Protein AF-A0A9N9KRS4-F1 (afdb_monomer_lite)

Structure (mmCIF, N/CA/C/O backbone):
data_AF-A0A9N9KRS4-F1
#
_entry.id   AF-A0A9N9KRS4-F1
#
loop_
_atom_site.group_PDB
_atom_site.id
_atom_site.type_symbol
_atom_site.label_atom_id
_atom_site.label_alt_id
_atom_site.label_comp_id
_atom_site.label_asym_id
_atom_site.label_entity_id
_atom_site.label_seq_id
_atom_site.pdbx_PDB_ins_code
_atom_site.Cartn_x
_atom_site.Cartn_y
_atom_site.Cartn_z
_atom_site.occupancy
_atom_site.B_iso_or_equiv
_atom_site.auth_seq_id
_atom_site.auth_comp_id
_atom_site.auth_asym_id
_atom_site.auth_atom_id
_atom_site.pdbx_PDB_model_num
ATOM 1 N N . MET A 1 1 ? 19.642 -7.804 4.134 1.00 60.69 1 MET A N 1
ATOM 2 C CA . MET A 1 1 ? 19.443 -6.597 4.970 1.00 60.69 1 MET A CA 1
ATOM 3 C C . MET A 1 1 ? 18.029 -6.624 5.539 1.00 60.69 1 MET A C 1
ATOM 5 O O . MET A 1 1 ? 17.237 -7.418 5.054 1.00 60.69 1 MET A O 1
ATOM 9 N N . ALA A 1 2 ? 17.708 -5.825 6.561 1.00 76.31 2 ALA A N 1
ATOM 10 C CA . ALA A 1 2 ? 16.332 -5.731 7.050 1.00 76.31 2 ALA A CA 1
ATOM 11 C C . ALA A 1 2 ? 15.418 -5.054 6.000 1.00 76.31 2 ALA A C 1
ATOM 13 O O . ALA A 1 2 ? 15.873 -4.088 5.359 1.00 76.31 2 ALA A O 1
ATOM 14 N N . PRO A 1 3 ? 14.160 -5.514 5.852 1.00 83.38 3 PRO A N 1
ATOM 15 C CA . PRO A 1 3 ? 13.151 -4.857 5.025 1.00 83.38 3 PRO A CA 1
ATOM 16 C C . PRO A 1 3 ? 13.016 -3.366 5.350 1.00 83.38 3 PRO A C 1
ATOM 18 O O . PRO A 1 3 ? 13.319 -2.918 6.462 1.00 83.38 3 P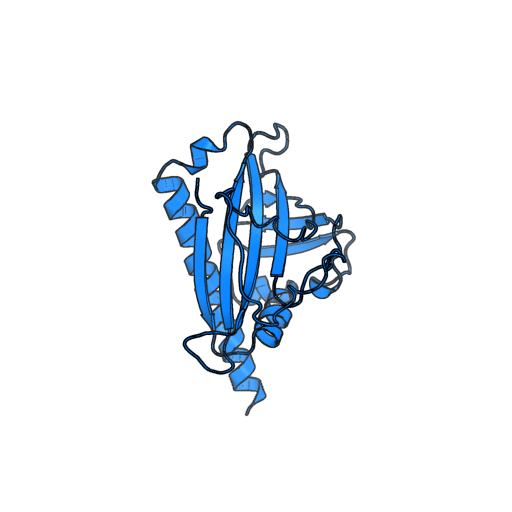RO A O 1
ATOM 21 N N . ILE A 1 4 ? 12.582 -2.572 4.373 1.00 87.94 4 ILE A N 1
ATOM 22 C CA . ILE A 1 4 ? 12.164 -1.194 4.644 1.00 87.94 4 ILE A CA 1
ATOM 23 C C . ILE A 1 4 ? 10.764 -1.271 5.236 1.00 87.94 4 ILE A C 1
ATOM 25 O O . ILE A 1 4 ? 9.851 -1.749 4.574 1.00 87.94 4 ILE A O 1
ATOM 29 N N . THR A 1 5 ? 10.605 -0.793 6.469 1.00 89.94 5 THR A N 1
ATOM 30 C CA . THR A 1 5 ? 9.359 -0.935 7.228 1.00 89.94 5 THR A CA 1
ATOM 31 C C . THR A 1 5 ? 8.855 0.418 7.727 1.00 89.94 5 THR A C 1
ATOM 33 O O . THR A 1 5 ? 9.630 1.271 8.173 1.00 89.94 5 THR A O 1
ATOM 36 N N . SER A 1 6 ? 7.537 0.592 7.694 1.00 95.62 6 SER A N 1
ATOM 37 C CA . SER A 1 6 ? 6.791 1.637 8.395 1.00 95.62 6 SER A CA 1
ATOM 38 C C . SER A 1 6 ? 5.590 1.006 9.094 1.00 95.62 6 SER A C 1
ATOM 40 O O . SER A 1 6 ? 5.016 0.039 8.597 1.00 95.62 6 SER A O 1
ATOM 42 N N . SER A 1 7 ? 5.192 1.547 10.239 1.00 96.19 7 SER A N 1
ATOM 43 C CA . SER A 1 7 ? 4.056 1.037 11.004 1.00 96.19 7 SER A CA 1
ATOM 44 C C . SER A 1 7 ? 3.288 2.172 11.660 1.00 96.19 7 SER A C 1
ATOM 46 O O . SER A 1 7 ? 3.896 3.154 12.091 1.00 96.19 7 SER A O 1
ATOM 48 N N . ILE A 1 8 ? 1.973 2.025 11.783 1.00 98.38 8 ILE A N 1
ATOM 49 C CA . ILE A 1 8 ? 1.102 3.023 12.397 1.00 98.38 8 ILE A CA 1
ATOM 50 C C . ILE A 1 8 ? -0.017 2.356 13.201 1.00 98.38 8 ILE A C 1
ATOM 52 O O . ILE A 1 8 ? -0.537 1.307 12.825 1.00 98.38 8 ILE A O 1
ATOM 56 N N . GLU A 1 9 ? -0.390 2.987 14.311 1.00 98.12 9 GLU A N 1
ATOM 57 C CA . GLU A 1 9 ? -1.569 2.607 15.090 1.00 98.12 9 GLU A CA 1
ATOM 58 C C . GLU A 1 9 ? -2.825 3.186 14.439 1.00 98.12 9 GLU A C 1
ATOM 60 O O . GLU A 1 9 ? -2.856 4.377 14.117 1.00 98.12 9 GLU A O 1
ATOM 65 N N . ILE A 1 10 ? -3.858 2.361 14.291 1.00 97.94 10 ILE A N 1
ATOM 66 C CA . ILE A 1 10 ? -5.165 2.745 13.755 1.00 97.94 10 ILE A CA 1
ATOM 67 C C . ILE A 1 10 ? -6.244 2.366 14.771 1.00 97.94 10 ILE A C 1
ATOM 69 O O . ILE A 1 10 ? -6.307 1.224 15.233 1.00 97.94 10 ILE A O 1
ATOM 73 N N . ASN A 1 11 ? -7.123 3.309 15.106 1.00 97.00 11 ASN A N 1
ATOM 74 C CA . ASN A 1 11 ? -8.215 3.121 16.062 1.00 97.00 11 ASN A CA 1
ATOM 75 C C . ASN A 1 11 ? -9.432 2.394 15.448 1.00 97.00 11 ASN A C 1
ATOM 77 O O . ASN A 1 11 ? -10.562 2.888 15.452 1.00 97.00 11 ASN A O 1
ATOM 81 N N . ALA A 1 12 ? -9.184 1.216 14.882 1.00 96.06 12 ALA A N 1
ATOM 82 C CA . ALA A 1 12 ? -10.173 0.294 14.336 1.00 96.06 12 ALA A CA 1
ATOM 83 C C . ALA A 1 12 ? -9.644 -1.144 14.441 1.00 96.06 12 ALA A C 1
ATOM 85 O O . ALA A 1 12 ? -8.431 -1.343 14.500 1.00 96.06 12 ALA A O 1
ATOM 86 N N . SER A 1 13 ? -10.531 -2.143 14.443 1.00 95.81 13 SER A N 1
ATOM 87 C CA . SER A 1 13 ? -10.091 -3.539 14.541 1.00 95.81 13 SER A CA 1
ATOM 88 C C . SER A 1 13 ? -9.305 -3.968 13.293 1.00 95.81 13 SER A C 1
ATOM 90 O O . SER A 1 13 ? -9.551 -3.424 12.209 1.00 95.81 13 SER A O 1
ATOM 92 N N . PRO A 1 14 ? -8.383 -4.945 13.396 1.00 95.06 14 PRO A N 1
ATOM 93 C CA . PRO A 1 14 ? -7.617 -5.434 12.248 1.00 95.06 14 PRO A CA 1
ATOM 94 C C . PRO A 1 14 ? -8.485 -5.850 11.056 1.00 95.06 14 PRO A C 1
ATOM 96 O O . PRO A 1 14 ? -8.127 -5.589 9.909 1.00 95.06 14 PRO A O 1
ATOM 99 N N . GLU A 1 15 ? -9.656 -6.430 11.320 1.00 93.56 15 GLU A N 1
ATOM 100 C CA . GLU A 1 15 ? -10.614 -6.844 10.295 1.00 93.56 15 GLU A CA 1
ATOM 101 C C . GLU A 1 15 ? -11.150 -5.639 9.516 1.00 93.56 15 GLU A C 1
ATOM 103 O O . GLU A 1 15 ? -11.138 -5.657 8.286 1.00 93.56 15 GLU A O 1
ATOM 108 N N . VAL A 1 16 ? -11.545 -4.571 10.219 1.00 95.06 16 VAL A N 1
ATOM 109 C CA . VAL A 1 16 ? -12.043 -3.328 9.607 1.00 95.06 16 VAL A CA 1
ATOM 110 C C . VAL A 1 16 ? -10.944 -2.640 8.806 1.00 95.06 16 VAL A C 1
ATOM 112 O O . VAL A 1 16 ? -11.186 -2.188 7.687 1.00 95.06 16 VAL A O 1
ATOM 115 N N . VAL A 1 17 ? -9.728 -2.560 9.356 1.00 96.88 17 VAL A N 1
ATOM 116 C CA . VAL A 1 17 ? -8.584 -1.971 8.644 1.00 96.88 17 VAL A CA 1
ATOM 117 C C . VAL A 1 17 ? -8.297 -2.756 7.368 1.00 96.88 17 VAL A C 1
ATOM 119 O O . VAL A 1 17 ? -8.125 -2.160 6.307 1.00 96.88 17 VAL A O 1
ATOM 122 N N . ARG A 1 18 ? -8.291 -4.089 7.438 1.00 94.81 18 ARG A N 1
ATOM 123 C CA . ARG A 1 18 ? -8.035 -4.941 6.277 1.00 94.81 18 ARG A CA 1
ATOM 124 C C . ARG A 1 18 ? -9.123 -4.823 5.217 1.00 94.81 18 ARG A C 1
ATOM 126 O O . ARG A 1 18 ? -8.798 -4.713 4.038 1.00 94.81 18 ARG A O 1
ATOM 133 N N . GLU A 1 19 ? -10.392 -4.854 5.612 1.00 94.25 19 GLU A N 1
ATOM 134 C CA . GLU A 1 19 ? -11.520 -4.665 4.694 1.00 94.25 19 GLU A CA 1
ATOM 135 C C . GLU A 1 19 ? -11.378 -3.345 3.931 1.00 94.25 19 GLU A C 1
ATOM 137 O O . GLU A 1 19 ? -11.422 -3.326 2.701 1.00 94.25 19 GLU A O 1
ATOM 142 N N . LYS A 1 20 ? -11.091 -2.265 4.661 1.00 95.44 20 LYS A N 1
ATOM 143 C CA . LYS A 1 20 ? -10.849 -0.940 4.096 1.00 95.44 20 LYS A CA 1
ATOM 144 C C . LYS A 1 20 ? -9.636 -0.885 3.173 1.00 95.44 20 LYS A C 1
ATOM 146 O O . LYS A 1 20 ? -9.716 -0.275 2.114 1.00 95.44 20 LYS A O 1
ATOM 151 N N . PHE A 1 21 ? -8.529 -1.526 3.538 1.00 96.00 21 PHE A N 1
ATOM 152 C CA . PHE A 1 21 ? -7.340 -1.580 2.687 1.00 96.00 21 PHE A CA 1
ATOM 153 C C . PHE A 1 21 ? -7.611 -2.303 1.357 1.00 96.00 21 PHE A C 1
ATOM 155 O O . PHE A 1 21 ? -7.122 -1.886 0.308 1.00 96.00 21 PHE A O 1
ATOM 162 N N . LEU A 1 22 ? -8.394 -3.386 1.387 1.00 94.75 22 LEU A N 1
ATOM 163 C CA . LEU A 1 22 ? -8.714 -4.184 0.199 1.00 94.75 22 LEU A CA 1
ATOM 164 C C . LEU A 1 22 ? -9.805 -3.567 -0.689 1.00 94.75 22 LEU A C 1
ATOM 166 O O . LEU A 1 22 ? -10.034 -4.063 -1.800 1.00 94.75 22 LEU A O 1
ATOM 170 N N . ASP A 1 23 ? -10.434 -2.473 -0.254 1.00 94.44 23 ASP A N 1
ATOM 171 C CA . ASP A 1 23 ? -11.256 -1.613 -1.103 1.00 94.44 23 ASP A CA 1
ATOM 172 C C . ASP A 1 23 ? -10.379 -0.685 -1.957 1.00 94.44 23 ASP A C 1
ATOM 174 O O . ASP A 1 23 ? -10.275 0.530 -1.764 1.00 94.44 23 ASP A O 1
ATOM 178 N N . PHE A 1 24 ? -9.736 -1.278 -2.960 1.00 94.62 24 PHE A N 1
ATOM 179 C CA . PHE A 1 24 ? -8.803 -0.565 -3.830 1.00 94.62 24 PHE A CA 1
ATOM 180 C C . PHE A 1 24 ? -9.426 0.606 -4.597 1.00 94.62 24 PHE A C 1
ATOM 182 O O . PHE A 1 24 ? -8.711 1.516 -5.020 1.00 94.62 24 PHE A O 1
ATOM 189 N N . LYS A 1 25 ? -10.753 0.615 -4.769 1.00 93.69 25 LYS A N 1
ATOM 190 C CA . LYS A 1 25 ? -11.474 1.705 -5.442 1.00 93.69 25 LYS A CA 1
ATOM 191 C C . LYS A 1 25 ? -11.444 2.992 -4.624 1.00 93.69 25 LYS A C 1
ATOM 193 O O . LYS A 1 25 ? -11.539 4.071 -5.207 1.00 93.69 25 LYS A O 1
ATOM 198 N N . SER A 1 26 ? -11.279 2.882 -3.308 1.00 95.44 26 SER A N 1
ATOM 199 C CA . SER A 1 26 ? -11.205 4.022 -2.402 1.00 95.44 26 SER A CA 1
ATOM 200 C C . SER A 1 26 ? -9.811 4.638 -2.312 1.00 95.44 26 SER A C 1
ATOM 202 O O 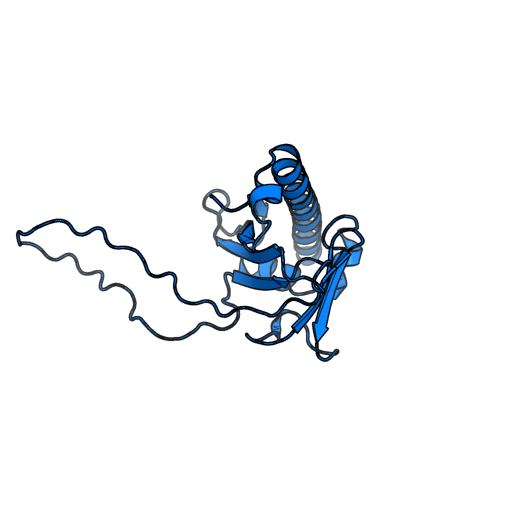. SER A 1 26 ? -9.710 5.784 -1.885 1.00 95.44 26 SER A O 1
ATOM 204 N N . ILE A 1 27 ? -8.748 3.967 -2.773 1.00 95.69 27 ILE A N 1
ATOM 205 C CA . ILE A 1 27 ? -7.365 4.487 -2.717 1.00 95.69 27 ILE A CA 1
ATOM 206 C C . ILE A 1 27 ? -7.242 5.916 -3.267 1.00 95.69 27 ILE A C 1
ATOM 208 O O . ILE A 1 27 ? -6.750 6.788 -2.545 1.00 95.69 27 ILE A O 1
ATOM 212 N N . PRO A 1 28 ? -7.757 6.230 -4.475 1.00 95.25 28 PRO A N 1
ATOM 213 C CA . PRO A 1 28 ? -7.663 7.582 -5.007 1.00 95.25 28 PRO A CA 1
ATOM 214 C C . PRO A 1 28 ? -8.425 8.619 -4.177 1.00 95.25 28 PRO A C 1
ATOM 216 O O . PRO A 1 28 ? -8.247 9.804 -4.424 1.00 95.25 28 PRO A O 1
ATOM 219 N N . SER A 1 29 ? -9.308 8.235 -3.254 1.00 96.12 29 SER A N 1
ATOM 220 C CA . SER A 1 29 ? -10.038 9.191 -2.413 1.00 96.12 29 SER A CA 1
ATOM 221 C C . SER A 1 29 ? -9.199 9.729 -1.255 1.00 96.12 29 SER A C 1
ATOM 223 O O . SER A 1 29 ? -9.420 10.868 -0.854 1.00 96.12 29 SER A O 1
ATOM 225 N N . TYR A 1 30 ? -8.225 8.954 -0.766 1.00 95.81 30 TYR A N 1
ATOM 226 C CA . TYR A 1 30 ? -7.448 9.305 0.424 1.00 95.81 30 TYR A CA 1
ATOM 227 C C . TYR A 1 30 ? -5.952 9.482 0.169 1.00 95.81 30 TYR A C 1
ATOM 229 O O . TYR A 1 30 ? -5.312 10.168 0.949 1.00 95.81 30 TYR A O 1
ATOM 237 N N . HIS A 1 31 ? -5.392 8.930 -0.913 1.00 96.94 31 HIS A N 1
ATOM 238 C CA . HIS A 1 31 ? -3.962 9.047 -1.197 1.00 96.94 31 HIS A CA 1
ATOM 239 C C . HIS A 1 31 ? -3.679 9.309 -2.680 1.00 96.94 31 HIS A C 1
ATOM 241 O O . HIS A 1 31 ? -4.398 8.839 -3.567 1.00 96.94 31 HIS A O 1
ATOM 247 N N . LYS A 1 32 ? -2.633 10.095 -2.967 1.00 94.00 32 LYS A N 1
ATOM 248 C CA . LYS A 1 32 ? -2.358 10.634 -4.316 1.00 94.00 32 LYS A CA 1
ATOM 249 C C . LYS A 1 32 ? -0.910 10.512 -4.780 1.00 94.00 32 LYS A C 1
ATOM 251 O O . LYS A 1 32 ? -0.650 10.788 -5.950 1.00 94.00 32 LYS A O 1
ATOM 256 N N . THR A 1 33 ? 0.016 10.126 -3.908 1.00 92.56 33 THR A N 1
ATOM 257 C CA . THR A 1 33 ? 1.452 10.216 -4.191 1.00 92.56 33 THR A CA 1
ATOM 258 C C . THR A 1 33 ? 2.070 8.850 -4.446 1.00 92.56 33 THR A C 1
ATOM 260 O O . THR A 1 33 ? 2.501 8.595 -5.565 1.00 92.56 33 THR A O 1
ATOM 263 N N . PHE A 1 34 ? 2.097 7.948 -3.467 1.00 91.31 34 PHE A N 1
ATOM 264 C CA . PHE A 1 34 ? 2.708 6.629 -3.590 1.00 91.31 34 PHE A CA 1
ATOM 265 C C . PHE A 1 34 ? 1.763 5.605 -4.224 1.00 91.31 34 PHE A C 1
ATOM 267 O O . PHE A 1 34 ? 1.823 5.408 -5.432 1.00 91.31 34 PHE A O 1
ATOM 274 N N . ILE A 1 35 ? 0.886 4.945 -3.468 1.00 93.12 35 ILE A N 1
ATOM 275 C CA . ILE A 1 35 ? -0.050 3.962 -4.041 1.00 93.12 35 ILE A CA 1
ATOM 276 C C . ILE A 1 35 ? -1.263 4.714 -4.578 1.00 93.12 35 ILE A C 1
ATOM 278 O O . ILE A 1 35 ? -2.141 5.094 -3.811 1.00 93.12 35 ILE A O 1
ATOM 282 N N . THR A 1 36 ? -1.321 4.949 -5.888 1.00 93.31 36 THR A N 1
ATOM 283 C CA . THR A 1 36 ? -2.421 5.719 -6.493 1.00 93.31 36 THR A CA 1
ATOM 284 C C . THR A 1 36 ? -3.502 4.840 -7.106 1.00 93.31 36 THR A C 1
ATOM 286 O O . THR A 1 36 ? -4.646 5.278 -7.216 1.00 93.31 36 THR A O 1
ATOM 289 N N . SER A 1 37 ? -3.181 3.597 -7.475 1.00 94.25 37 SER A N 1
ATOM 290 C CA . SER A 1 37 ? -4.179 2.591 -7.848 1.00 94.25 37 SER A CA 1
ATOM 291 C C . SER A 1 37 ? -3.657 1.164 -7.679 1.00 94.25 37 SER A C 1
ATOM 293 O O . SER A 1 37 ? -2.483 0.884 -7.927 1.00 94.25 37 SER A O 1
ATOM 295 N N . LEU A 1 38 ? -4.558 0.256 -7.296 1.00 94.19 38 LEU A N 1
ATOM 296 C CA . LEU A 1 38 ? -4.351 -1.193 -7.274 1.00 94.19 38 LEU A CA 1
ATOM 297 C C . LEU A 1 38 ? -5.506 -1.840 -8.045 1.00 94.19 38 LEU A C 1
ATOM 299 O O . LEU A 1 38 ? -6.669 -1.648 -7.694 1.00 94.19 38 LEU A O 1
ATOM 303 N N . THR A 1 39 ? -5.216 -2.570 -9.123 1.00 94.06 39 THR A N 1
ATOM 304 C CA . THR A 1 39 ? -6.265 -3.134 -9.993 1.00 94.06 39 THR A CA 1
ATOM 305 C C . THR A 1 39 ? -6.056 -4.631 -10.208 1.00 94.06 39 THR A C 1
ATOM 307 O O . THR A 1 39 ? -5.094 -5.003 -10.876 1.00 94.06 39 THR A O 1
ATOM 310 N N . PRO A 1 40 ? -6.942 -5.507 -9.704 1.00 92.88 40 PRO A N 1
ATOM 311 C CA . PRO A 1 40 ? -6.889 -6.941 -9.975 1.00 92.88 40 PRO A CA 1
ATOM 312 C C . PRO A 1 40 ? -6.977 -7.282 -11.468 1.00 92.88 40 PRO A C 1
ATOM 314 O O . PRO A 1 40 ? -7.708 -6.6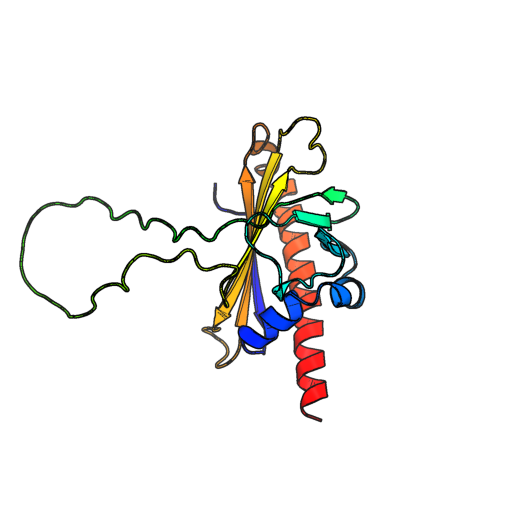38 -12.224 1.00 92.88 40 PRO A O 1
ATOM 317 N N . LEU A 1 41 ? -6.260 -8.329 -11.883 1.00 88.19 41 LEU A N 1
ATOM 318 C CA . LEU A 1 41 ? -6.298 -8.901 -13.227 1.00 88.19 41 LEU A CA 1
ATOM 319 C C . LEU A 1 41 ? -6.721 -10.386 -13.160 1.00 88.19 41 LEU A C 1
ATOM 321 O O . LEU A 1 41 ? -6.096 -11.153 -12.424 1.00 88.19 41 LEU A O 1
ATOM 325 N N . PRO A 1 42 ? -7.732 -10.826 -13.941 1.00 78.25 42 PRO A N 1
ATOM 326 C CA . PRO A 1 42 ? -8.557 -10.025 -14.851 1.00 78.25 42 PRO A CA 1
ATOM 327 C C . PRO A 1 42 ? -9.480 -9.048 -14.102 1.00 78.25 42 PRO A C 1
ATOM 329 O O . PRO A 1 42 ? -9.810 -9.253 -12.934 1.00 78.25 42 PRO A O 1
ATOM 332 N N . GLN A 1 43 ? -9.874 -7.971 -14.787 1.00 78.00 43 GLN A N 1
ATOM 333 C CA . GLN A 1 43 ? -10.707 -6.909 -14.215 1.00 78.00 43 GLN A CA 1
ATOM 334 C C . GLN A 1 43 ? -12.044 -7.457 -13.688 1.00 78.00 43 GLN A C 1
ATOM 336 O O . GLN A 1 43 ? -12.624 -8.370 -14.271 1.00 78.00 43 GLN A O 1
ATOM 341 N N . GLY A 1 44 ? -12.543 -6.868 -12.598 1.00 77.44 44 GLY A N 1
ATOM 342 C CA . GLY A 1 44 ? -13.832 -7.220 -11.988 1.00 77.44 44 GLY A CA 1
ATOM 343 C C . GLY A 1 44 ? -13.737 -7.910 -10.625 1.00 77.44 44 GLY A C 1
ATOM 344 O O . GLY A 1 44 ? -14.745 -7.979 -9.929 1.00 77.44 44 GLY A O 1
ATOM 345 N N . LYS A 1 45 ? -12.545 -8.359 -10.208 1.00 83.88 45 LYS A N 1
ATOM 346 C CA . LYS A 1 45 ? -12.279 -8.806 -8.829 1.00 83.88 45 LYS A CA 1
ATOM 347 C C . LYS A 1 45 ? -12.069 -7.612 -7.888 1.00 83.88 45 LYS A C 1
ATOM 349 O O . LYS A 1 45 ? -11.543 -6.583 -8.320 1.00 83.88 45 LYS A O 1
ATOM 354 N N . ASN A 1 46 ? -12.417 -7.761 -6.609 1.00 83.38 46 ASN A N 1
ATOM 355 C CA . ASN A 1 46 ? -11.970 -6.855 -5.545 1.00 83.38 46 ASN A CA 1
ATOM 356 C C . ASN A 1 46 ? -10.705 -7.408 -4.870 1.00 83.38 46 ASN A C 1
ATOM 358 O O . ASN A 1 46 ? -10.336 -8.565 -5.078 1.00 83.38 46 ASN A O 1
ATOM 362 N N . GLY A 1 47 ? -10.043 -6.603 -4.032 1.00 85.38 47 GLY A N 1
ATOM 363 C CA . GLY A 1 47 ? -8.834 -7.035 -3.323 1.00 85.38 47 GLY A CA 1
ATOM 364 C C . GLY A 1 47 ? -9.052 -8.261 -2.431 1.00 85.38 47 GLY A C 1
ATOM 365 O O . GLY A 1 47 ? -8.157 -9.090 -2.284 1.00 85.38 47 GLY A O 1
ATOM 366 N N . ILE A 1 48 ? -10.261 -8.422 -1.887 1.00 86.19 48 ILE A N 1
ATOM 367 C CA . ILE A 1 48 ? -10.632 -9.574 -1.055 1.00 86.19 48 ILE A CA 1
ATOM 368 C C . ILE A 1 48 ? -10.746 -10.888 -1.840 1.00 86.19 48 ILE A C 1
ATOM 370 O O . ILE A 1 48 ? -10.547 -11.954 -1.265 1.00 86.19 48 ILE A O 1
ATOM 374 N N . ASP A 1 49 ? -10.999 -10.812 -3.149 1.00 87.25 49 ASP A N 1
ATOM 375 C CA . ASP A 1 49 ? -11.178 -11.976 -4.025 1.00 87.25 49 ASP A CA 1
ATOM 376 C C . ASP A 1 49 ? -9.853 -12.474 -4.626 1.00 87.25 49 ASP A C 1
ATOM 378 O O . ASP A 1 49 ? -9.828 -13.465 -5.364 1.00 87.25 49 ASP A O 1
ATOM 382 N N . LEU A 1 50 ? -8.756 -11.760 -4.355 1.00 87.19 50 LEU A N 1
ATOM 383 C CA . LEU A 1 50 ? -7.433 -12.074 -4.872 1.00 87.19 50 LEU A CA 1
ATOM 384 C C . LEU A 1 50 ? -6.858 -13.330 -4.220 1.00 87.19 50 LEU A C 1
ATOM 386 O O . LEU A 1 50 ? -6.805 -13.462 -2.994 1.00 87.19 50 LEU A O 1
ATOM 390 N N . LYS A 1 51 ? -6.357 -14.223 -5.069 1.00 86.38 51 LYS A N 1
ATOM 391 C CA . LYS A 1 51 ? -5.718 -15.483 -4.693 1.00 86.38 51 LYS A CA 1
ATOM 392 C C . LYS A 1 51 ? -4.245 -15.481 -5.082 1.00 86.38 51 LYS A C 1
ATOM 394 O O . LYS A 1 51 ? -3.867 -14.776 -6.018 1.00 86.38 51 LYS A O 1
ATOM 399 N N . PRO A 1 52 ? -3.401 -16.292 -4.424 1.00 85.75 52 PRO A N 1
ATOM 400 C CA . PRO A 1 52 ? -2.024 -16.461 -4.862 1.00 85.75 52 PRO A CA 1
ATOM 401 C C . PRO A 1 52 ? -1.931 -16.825 -6.349 1.00 85.75 52 PRO A C 1
ATOM 403 O O . PRO A 1 52 ? -2.685 -17.664 -6.841 1.00 85.75 52 PRO A O 1
ATOM 406 N N . GLY A 1 53 ? -1.016 -16.171 -7.061 1.00 85.38 53 GLY A N 1
ATOM 407 C CA . GLY A 1 53 ? -0.876 -16.285 -8.513 1.00 85.38 53 GLY A CA 1
ATOM 408 C C . GLY A 1 53 ? -1.739 -15.312 -9.326 1.00 85.38 53 GLY A C 1
ATOM 409 O O . GLY A 1 53 ? -1.414 -15.078 -10.493 1.00 85.38 53 GLY A O 1
ATOM 410 N N . ASP A 1 54 ? -2.773 -14.694 -8.740 1.00 89.00 54 ASP A N 1
ATOM 411 C CA . ASP A 1 54 ? -3.476 -13.585 -9.393 1.00 89.00 54 ASP A CA 1
ATOM 412 C C . ASP A 1 54 ? -2.507 -12.421 -9.627 1.00 89.00 54 ASP A C 1
ATOM 414 O O . ASP A 1 54 ? -1.586 -12.170 -8.842 1.00 89.00 54 ASP A O 1
ATOM 418 N N . LYS A 1 55 ? -2.719 -11.692 -10.721 1.00 90.88 55 LYS A N 1
ATOM 419 C CA . LYS A 1 55 ? -1.925 -10.511 -11.062 1.00 90.88 55 LYS A CA 1
ATOM 420 C C . LYS A 1 55 ? -2.679 -9.243 -10.705 1.00 90.88 55 LYS A C 1
ATOM 422 O O . LYS A 1 55 ? -3.907 -9.230 -10.639 1.00 90.88 55 LYS A O 1
ATOM 427 N N . MET A 1 56 ? -1.938 -8.161 -10.528 1.00 92.19 56 MET A N 1
ATOM 428 C CA . MET A 1 56 ? -2.504 -6.822 -10.413 1.00 92.19 56 MET A CA 1
ATOM 429 C C . MET A 1 56 ? -1.817 -5.871 -11.384 1.00 92.19 56 MET A C 1
ATOM 431 O O . MET A 1 56 ? -0.711 -6.137 -11.835 1.00 92.19 56 MET A O 1
ATOM 435 N N . SER A 1 57 ? -2.475 -4.767 -11.705 1.00 92.00 57 SER A N 1
ATOM 436 C CA . SER A 1 57 ? -1.899 -3.596 -12.354 1.00 92.00 57 SER A CA 1
ATOM 437 C C . SER A 1 57 ? -1.893 -2.467 -11.331 1.00 92.00 57 SER A C 1
ATOM 439 O O . SER A 1 57 ? -2.952 -1.920 -11.012 1.00 92.00 57 SER A O 1
ATOM 441 N N . ASN A 1 58 ? -0.714 -2.141 -10.808 1.00 91.56 58 ASN A N 1
ATOM 442 C CA . ASN A 1 58 ? -0.546 -1.151 -9.749 1.00 91.56 58 ASN A CA 1
ATOM 443 C C . ASN A 1 58 ? 0.139 0.098 -10.296 1.00 91.56 58 ASN A C 1
ATOM 445 O O . ASN A 1 58 ? 1.104 -0.018 -11.051 1.00 91.56 58 ASN A O 1
ATOM 449 N N . SER A 1 59 ? -0.310 1.268 -9.849 1.00 90.81 59 SER A N 1
ATOM 450 C CA . SER A 1 59 ? 0.366 2.547 -10.062 1.00 90.81 59 SER A CA 1
ATOM 451 C C . SER A 1 59 ? 0.972 3.033 -8.744 1.00 90.81 59 SER A C 1
ATOM 453 O O . SER A 1 59 ? 0.251 3.320 -7.786 1.00 90.81 59 SER A O 1
ATOM 455 N N . LEU A 1 60 ? 2.303 3.112 -8.708 1.00 88.50 60 LEU A N 1
ATOM 456 C CA . LEU A 1 60 ? 3.134 3.433 -7.549 1.00 88.50 60 LEU A CA 1
ATOM 457 C C . LEU A 1 60 ? 3.968 4.703 -7.820 1.00 88.50 60 LEU A C 1
ATOM 459 O O . LEU A 1 60 ? 5.098 4.621 -8.289 1.00 88.50 60 LEU A O 1
ATOM 463 N N . GLY A 1 61 ? 3.436 5.899 -7.574 1.00 80.62 61 GLY A N 1
ATOM 464 C CA . GLY A 1 61 ? 4.188 7.154 -7.716 1.00 80.62 61 GLY A CA 1
ATOM 465 C C . GLY A 1 61 ? 4.681 7.419 -9.132 1.00 80.62 61 GLY A C 1
ATOM 466 O O . GLY A 1 61 ? 5.868 7.644 -9.352 1.00 80.62 61 GLY A O 1
ATOM 467 N N . GLY A 1 62 ? 3.759 7.347 -10.097 1.00 80.56 62 GLY A N 1
ATOM 468 C CA . GLY A 1 62 ? 4.039 7.541 -11.527 1.00 80.56 62 GLY A CA 1
ATOM 469 C C . GLY A 1 62 ? 4.590 6.299 -12.231 1.00 80.56 62 GLY A C 1
ATOM 470 O O . GLY A 1 62 ? 4.891 6.343 -13.420 1.00 80.56 62 GLY A O 1
ATOM 471 N N . THR A 1 63 ? 4.703 5.189 -11.507 1.00 82.25 63 THR A N 1
ATOM 472 C CA . THR A 1 63 ? 5.281 3.943 -11.991 1.00 82.25 63 THR A CA 1
ATOM 473 C C . THR A 1 63 ? 4.226 2.851 -12.084 1.00 82.25 63 THR A C 1
ATOM 475 O O . THR A 1 63 ? 3.598 2.536 -11.080 1.00 82.25 63 THR A O 1
ATOM 478 N N . ASN A 1 64 ? 4.093 2.200 -13.239 1.00 87.12 64 ASN A N 1
ATOM 479 C CA . ASN A 1 64 ? 3.204 1.047 -13.377 1.00 87.12 64 ASN A CA 1
ATOM 480 C C . ASN A 1 64 ? 3.970 -0.266 -13.195 1.00 87.12 64 ASN A C 1
ATOM 482 O O . ASN A 1 64 ? 4.991 -0.488 -13.846 1.00 87.12 64 ASN A O 1
ATOM 486 N N . VAL A 1 65 ? 3.457 -1.148 -12.338 1.00 86.31 65 VAL A N 1
ATOM 487 C CA . VAL A 1 65 ? 3.998 -2.495 -12.112 1.00 86.31 65 VAL A CA 1
ATOM 488 C C . VAL A 1 65 ? 2.893 -3.539 -12.204 1.00 86.31 65 VAL A C 1
ATOM 490 O O . VAL A 1 65 ? 1.734 -3.271 -11.879 1.00 86.31 65 VAL A O 1
ATOM 493 N N . THR A 1 66 ? 3.254 -4.750 -12.635 1.00 90.81 66 THR A N 1
ATOM 494 C CA . THR A 1 66 ? 2.324 -5.886 -12.726 1.00 90.81 66 THR A CA 1
ATOM 495 C C . THR A 1 66 ? 2.725 -6.995 -11.752 1.00 90.81 66 THR A C 1
ATOM 497 O O . THR A 1 66 ? 3.286 -8.014 -12.174 1.00 90.81 66 THR A O 1
ATOM 500 N N . PRO A 1 67 ? 2.518 -6.803 -10.437 1.00 89.75 67 PRO A N 1
ATOM 501 C CA . PRO A 1 67 ? 2.913 -7.788 -9.452 1.00 89.75 67 PRO A CA 1
ATOM 502 C C . PRO A 1 67 ? 1.965 -8.986 -9.454 1.00 89.75 67 PRO A C 1
ATOM 504 O O . PRO A 1 67 ? 0.880 -8.972 -10.040 1.00 89.75 67 PRO A O 1
ATOM 507 N N . THR A 1 68 ? 2.411 -10.041 -8.790 1.00 90.06 68 THR A N 1
ATOM 508 C CA . THR A 1 68 ? 1.679 -11.287 -8.591 1.00 90.06 68 THR A CA 1
ATOM 509 C C . THR A 1 68 ? 1.459 -11.483 -7.095 1.00 90.06 68 THR A C 1
ATOM 511 O O . THR A 1 68 ? 2.381 -11.281 -6.304 1.00 90.06 68 THR A O 1
ATOM 514 N N . ILE A 1 69 ? 0.247 -11.856 -6.694 1.00 89.75 69 ILE A N 1
ATOM 515 C CA . ILE A 1 69 ? -0.067 -12.169 -5.297 1.00 89.75 69 ILE A CA 1
ATOM 516 C C . ILE A 1 69 ? 0.748 -13.382 -4.869 1.00 89.75 69 ILE A C 1
ATOM 518 O O . ILE A 1 69 ? 0.723 -14.423 -5.531 1.00 89.75 69 ILE A O 1
ATOM 522 N N . GLU A 1 70 ? 1.489 -13.238 -3.775 1.00 82.50 70 GLU A N 1
ATOM 523 C CA . GLU A 1 70 ? 2.391 -14.277 -3.286 1.00 82.50 70 GLU A CA 1
ATOM 524 C C . GLU A 1 70 ? 1.696 -15.151 -2.231 1.00 82.50 70 GLU A C 1
ATOM 526 O O . GLU A 1 70 ? 0.818 -14.701 -1.492 1.00 82.50 70 GLU A O 1
ATOM 531 N N . VAL A 1 71 ? 2.072 -16.432 -2.180 1.00 66.94 71 VAL A N 1
ATOM 532 C CA . VAL A 1 71 ? 1.594 -17.371 -1.159 1.00 66.94 71 VAL A CA 1
ATOM 533 C C . VAL A 1 71 ? 2.230 -17.007 0.183 1.00 66.94 71 VAL A C 1
ATOM 535 O O . VAL A 1 71 ? 3.449 -16.863 0.274 1.00 66.94 71 VAL A O 1
ATOM 538 N N . LEU A 1 72 ? 1.425 -16.948 1.248 1.00 56.53 72 LEU A N 1
ATOM 539 C CA . LEU A 1 72 ? 1.928 -17.014 2.618 1.00 56.53 72 LEU A CA 1
ATOM 540 C C . LEU A 1 72 ? 2.480 -18.421 2.854 1.00 56.53 72 LEU A C 1
ATOM 542 O O . LEU A 1 72 ? 1.758 -19.325 3.279 1.00 56.53 72 LEU A O 1
ATOM 546 N N . PHE A 1 73 ? 3.754 -18.645 2.544 1.00 43.31 73 PHE A N 1
ATOM 547 C CA . PHE A 1 73 ? 4.441 -19.768 3.162 1.00 43.31 73 PHE A CA 1
ATOM 548 C C . PHE A 1 73 ? 4.536 -19.450 4.658 1.00 43.31 73 PHE A C 1
ATOM 550 O O . PHE A 1 73 ? 4.957 -18.342 5.003 1.00 43.31 73 PHE A O 1
ATOM 557 N N . PRO A 1 74 ? 4.139 -20.360 5.565 1.00 42.03 74 PRO A N 1
ATOM 558 C CA . PRO A 1 74 ? 4.471 -20.179 6.968 1.00 42.03 74 PRO A CA 1
ATOM 559 C C . PRO A 1 74 ? 5.993 -20.045 7.052 1.00 42.03 74 PRO A C 1
ATOM 561 O O . PRO A 1 74 ? 6.720 -20.930 6.596 1.00 42.03 74 PRO A O 1
ATOM 564 N N . LEU A 1 75 ? 6.461 -18.899 7.557 1.00 37.22 75 LEU A N 1
ATOM 565 C CA . LEU A 1 75 ? 7.878 -18.644 7.772 1.00 37.22 75 LEU A CA 1
ATOM 566 C C . LEU A 1 75 ? 8.445 -19.812 8.580 1.00 37.22 75 LEU A C 1
ATOM 568 O O . LEU A 1 75 ? 8.002 -20.096 9.693 1.00 37.22 75 LEU A O 1
ATOM 572 N N . TYR A 1 76 ? 9.406 -20.508 7.983 1.00 30.36 76 TYR A N 1
ATOM 573 C CA . TYR A 1 76 ? 10.225 -21.493 8.664 1.00 30.36 76 TYR A CA 1
ATOM 574 C C . TYR A 1 76 ? 10.914 -20.786 9.835 1.00 30.36 76 TYR A C 1
ATOM 576 O O . TYR A 1 76 ? 11.745 -19.907 9.622 1.00 30.36 76 TYR A O 1
ATOM 584 N N . SER A 1 77 ? 10.537 -21.126 11.066 1.00 34.09 77 SER A N 1
ATOM 585 C CA . SER A 1 77 ? 11.210 -20.621 12.262 1.00 34.09 77 SER A CA 1
ATOM 586 C C . SER A 1 77 ? 12.568 -21.329 12.361 1.00 34.09 77 SER A C 1
ATOM 588 O O . SER A 1 77 ? 12.578 -22.549 12.537 1.00 34.09 77 SER A O 1
ATOM 590 N N . PRO A 1 78 ? 13.722 -20.645 12.237 1.00 36.56 78 PRO A N 1
ATOM 591 C CA . PRO A 1 78 ? 15.006 -21.307 12.396 1.00 36.56 78 PRO A CA 1
ATOM 592 C C . PRO A 1 78 ? 15.221 -21.580 13.887 1.00 36.56 78 PRO A C 1
ATOM 594 O O . PRO A 1 78 ? 15.667 -20.716 14.638 1.00 36.56 78 PRO A O 1
ATOM 597 N N . THR A 1 79 ? 14.886 -22.783 14.352 1.00 33.44 79 THR A N 1
ATOM 598 C CA . THR A 1 79 ? 15.357 -23.240 15.662 1.00 33.44 79 THR A CA 1
ATOM 599 C C . THR A 1 79 ? 16.870 -23.433 15.580 1.00 33.44 79 THR A C 1
ATOM 601 O O . THR A 1 79 ? 17.348 -24.334 14.891 1.00 33.44 79 THR A O 1
ATOM 604 N N . LEU A 1 80 ? 17.611 -22.560 16.266 1.00 35.03 80 LEU A N 1
ATOM 605 C CA . LEU A 1 80 ? 19.032 -22.717 16.590 1.00 35.03 80 LEU A CA 1
ATOM 606 C C . LEU A 1 80 ? 19.318 -24.145 17.096 1.00 35.03 80 LEU A C 1
ATOM 608 O O . LEU A 1 80 ? 18.584 -24.628 17.962 1.00 35.03 80 LEU A O 1
ATOM 612 N N . PRO A 1 81 ? 20.385 -24.821 16.633 1.00 39.94 81 PRO A N 1
ATOM 613 C CA . PRO A 1 81 ? 20.776 -26.091 17.212 1.00 39.94 81 PRO A CA 1
ATOM 614 C C . PRO A 1 81 ? 21.561 -25.815 18.495 1.00 39.94 81 PRO A C 1
ATOM 616 O O . PRO A 1 81 ? 22.685 -25.326 18.441 1.00 39.94 81 PRO A O 1
ATOM 619 N N . ASN A 1 82 ? 20.996 -26.154 19.652 1.00 38.56 82 ASN A N 1
ATOM 620 C CA . ASN A 1 82 ? 21.800 -26.339 20.854 1.00 38.56 82 ASN A CA 1
ATOM 621 C C . ASN A 1 82 ? 21.393 -27.616 21.600 1.00 38.56 82 ASN A C 1
ATOM 623 O O . ASN A 1 82 ? 20.360 -27.684 22.255 1.00 38.56 82 ASN A O 1
ATOM 627 N N . SER A 1 83 ? 22.250 -28.628 21.441 1.00 38.34 83 SER A N 1
ATOM 628 C CA . SER A 1 83 ? 22.858 -29.413 22.521 1.00 38.34 83 SER A CA 1
ATOM 629 C C . SER A 1 83 ? 21.964 -29.884 23.686 1.00 38.34 83 SER A C 1
ATOM 631 O O . SER A 1 83 ? 21.783 -29.178 24.670 1.00 38.34 83 SER A O 1
ATOM 633 N N . LEU A 1 84 ? 21.544 -31.154 23.598 1.00 39.03 84 LEU A N 1
ATOM 634 C CA . LEU A 1 84 ? 21.595 -32.200 24.642 1.00 39.03 84 LEU A CA 1
ATOM 635 C C . LEU A 1 84 ? 21.453 -31.777 26.130 1.00 39.03 84 LEU A C 1
ATOM 637 O O . LEU A 1 84 ? 22.461 -31.518 26.777 1.00 39.03 84 LEU A O 1
ATOM 641 N N . HIS A 1 85 ? 20.241 -31.868 26.704 1.00 36.97 85 HIS A N 1
ATOM 642 C CA . HIS A 1 85 ? 19.888 -32.739 27.858 1.00 36.97 85 HIS A CA 1
ATOM 643 C C . HIS A 1 85 ? 18.381 -32.612 28.231 1.00 36.97 85 HIS A C 1
ATOM 645 O O . HIS A 1 85 ? 17.769 -31.596 27.901 1.00 36.97 85 HIS A O 1
ATOM 651 N N . PRO A 1 86 ? 17.749 -33.612 28.892 1.00 48.19 86 PRO A N 1
ATOM 652 C CA . PRO A 1 86 ? 16.298 -33.698 29.067 1.00 48.19 86 PRO A CA 1
ATOM 653 C C . PRO A 1 86 ? 15.830 -33.293 30.475 1.00 48.19 86 PRO A C 1
ATOM 655 O O . PRO A 1 86 ? 16.484 -33.663 31.442 1.00 48.19 86 PRO A O 1
ATOM 658 N N . SER A 1 87 ? 14.664 -32.630 30.572 1.00 35.97 87 SER A N 1
ATOM 659 C CA . SER A 1 87 ? 13.535 -32.974 31.474 1.00 35.97 87 SER A CA 1
ATOM 660 C C . SER A 1 87 ? 12.673 -31.762 31.872 1.00 35.97 87 SER A C 1
ATOM 662 O O . SER A 1 87 ? 13.032 -31.035 32.793 1.00 35.97 87 SER A O 1
ATOM 664 N N . THR A 1 88 ? 11.516 -31.580 31.220 1.00 35.12 88 THR A N 1
ATOM 665 C CA . THR A 1 88 ? 10.153 -31.379 31.794 1.00 35.12 88 THR A CA 1
ATOM 666 C C . THR A 1 88 ? 9.186 -30.841 30.721 1.00 35.12 88 THR A C 1
ATOM 668 O O . THR A 1 88 ? 9.618 -30.080 29.857 1.00 35.12 88 THR A O 1
ATOM 671 N N . PRO A 1 89 ? 7.892 -31.225 30.731 1.00 41.66 89 PRO A N 1
ATOM 672 C CA . PRO A 1 89 ? 6.915 -30.736 29.762 1.00 41.66 89 PRO A CA 1
ATOM 673 C C . PRO A 1 89 ? 6.103 -29.553 30.316 1.00 41.66 89 PRO A C 1
ATOM 675 O O . PRO A 1 89 ? 5.504 -29.673 31.385 1.00 41.66 89 PRO A O 1
ATOM 678 N N . PRO A 1 90 ? 5.957 -28.459 29.553 1.00 33.19 90 PRO A N 1
ATOM 679 C CA . PRO A 1 90 ? 4.744 -27.663 29.574 1.00 33.19 90 PRO A CA 1
ATOM 680 C C . PRO A 1 90 ? 3.974 -27.875 28.271 1.00 33.19 90 PRO A C 1
ATOM 682 O O . PRO A 1 90 ? 4.489 -27.726 27.163 1.00 33.19 90 PRO A O 1
ATOM 685 N N . THR A 1 91 ? 2.711 -28.247 28.435 1.00 44.84 91 THR A N 1
ATOM 686 C CA . THR A 1 91 ? 1.702 -28.370 27.391 1.00 44.84 91 THR A CA 1
ATOM 687 C C . THR A 1 91 ? 1.464 -27.026 26.704 1.00 44.84 91 THR A C 1
ATOM 689 O O . THR A 1 91 ? 0.648 -26.226 27.145 1.00 44.84 91 THR A O 1
ATOM 692 N N . THR A 1 92 ? 2.130 -26.821 25.579 1.00 35.53 92 THR A N 1
ATOM 693 C CA . THR A 1 92 ? 1.670 -25.973 24.474 1.00 35.53 92 THR A CA 1
ATOM 694 C C . THR A 1 92 ? 2.267 -26.574 23.220 1.00 35.53 92 THR A C 1
ATOM 696 O O . THR A 1 92 ? 3.331 -26.187 22.742 1.00 35.53 92 THR A O 1
ATOM 699 N N . GLN A 1 93 ? 1.603 -27.618 22.727 1.00 30.91 93 GLN A N 1
ATOM 700 C CA . GLN A 1 93 ? 1.911 -28.170 21.420 1.00 30.91 93 GLN A CA 1
ATOM 701 C C . GLN A 1 93 ? 1.810 -27.006 20.415 1.00 30.91 93 GLN A C 1
ATOM 703 O O . GLN A 1 93 ? 0.763 -26.349 20.383 1.00 30.91 93 GLN A O 1
ATOM 708 N N . PRO A 1 94 ? 2.876 -26.682 19.659 1.00 38.84 94 PRO A N 1
ATOM 709 C CA . PRO A 1 94 ? 2.783 -25.658 18.629 1.00 38.84 94 PRO A CA 1
ATOM 710 C C . PRO A 1 94 ? 1.635 -26.033 17.681 1.00 38.84 94 PRO A C 1
ATOM 712 O O . PRO A 1 94 ? 1.416 -27.230 17.447 1.00 38.8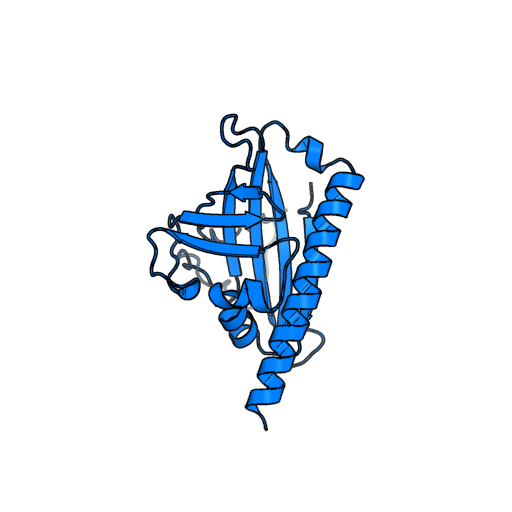4 94 PRO A O 1
ATOM 715 N N . PRO A 1 95 ? 0.867 -25.049 17.176 1.00 38.41 95 PRO A N 1
ATOM 716 C CA . PRO A 1 95 ? -0.254 -25.330 16.291 1.00 38.41 95 PRO A CA 1
ATOM 717 C C . PRO A 1 95 ? 0.223 -26.205 15.121 1.00 38.41 95 PRO A C 1
ATOM 719 O O . PRO A 1 95 ? 1.349 -26.022 14.645 1.00 38.41 95 PRO A O 1
ATOM 722 N N . PRO A 1 96 ? -0.585 -27.190 14.688 1.00 33.81 96 PRO A N 1
ATOM 723 C CA . PRO A 1 96 ? -0.170 -28.142 13.669 1.00 33.81 96 PRO A CA 1
ATOM 724 C C . PRO A 1 96 ? 0.274 -27.399 12.402 1.00 33.81 96 PRO A C 1
ATOM 726 O O . PRO A 1 96 ? -0.388 -26.438 11.994 1.00 33.81 96 PRO A O 1
ATOM 729 N N . PRO A 1 97 ? 1.372 -27.827 11.752 1.00 56.34 97 PRO A N 1
ATOM 730 C CA . PRO A 1 97 ? 1.728 -27.272 10.465 1.00 56.34 97 PRO A CA 1
ATOM 731 C C . PRO A 1 97 ? 0.675 -27.736 9.453 1.00 56.34 97 PRO A C 1
ATOM 733 O O . PRO A 1 97 ? 0.148 -28.845 9.565 1.00 56.34 97 PRO A O 1
ATOM 736 N N . ASN A 1 98 ? 0.453 -26.917 8.426 1.00 49.81 98 ASN A N 1
ATOM 737 C CA . ASN A 1 98 ? -0.189 -27.259 7.148 1.00 49.81 98 ASN A CA 1
ATOM 738 C C . ASN A 1 98 ? -1.644 -26.800 6.953 1.00 49.81 98 ASN A C 1
ATOM 740 O O . ASN A 1 98 ? -2.593 -27.580 7.004 1.00 49.81 98 ASN A O 1
ATOM 744 N N . LYS A 1 99 ? -1.775 -25.554 6.490 1.00 36.47 99 LYS A N 1
ATOM 745 C CA . LYS A 1 99 ? -2.386 -25.259 5.182 1.00 36.47 99 LYS A CA 1
ATOM 746 C C . LYS A 1 99 ? -1.808 -23.929 4.669 1.00 36.47 99 LYS A C 1
ATOM 748 O O . LYS A 1 99 ? -1.648 -23.028 5.488 1.00 36.47 99 LYS A O 1
ATOM 753 N N . PRO A 1 100 ? -1.484 -23.767 3.372 1.00 36.53 100 PRO A N 1
ATOM 754 C CA . PRO A 1 100 ? -1.262 -22.439 2.807 1.00 36.53 100 PRO A CA 1
ATOM 755 C C . PRO A 1 100 ? -2.514 -21.605 3.088 1.00 36.53 100 PRO A C 1
ATOM 757 O O . PRO A 1 100 ? -3.602 -21.970 2.640 1.00 36.53 100 PRO A O 1
ATOM 760 N N . GLN A 1 101 ? -2.394 -20.550 3.892 1.00 37.22 101 GLN A N 1
ATOM 761 C CA . GLN A 1 101 ? -3.514 -19.651 4.128 1.00 37.22 101 GLN A CA 1
ATOM 762 C C . GLN A 1 101 ? -3.491 -18.608 3.015 1.00 37.22 101 GLN A C 1
ATOM 764 O O . GLN A 1 101 ? -2.619 -17.743 2.965 1.00 37.22 101 GLN A O 1
ATOM 769 N N . GLU A 1 102 ? -4.412 -18.756 2.068 1.00 39.78 102 GLU A N 1
ATOM 770 C CA . GLU A 1 102 ? -4.713 -17.743 1.058 1.00 39.78 102 GLU A CA 1
ATOM 771 C C . GLU A 1 102 ? -4.962 -16.408 1.778 1.00 39.78 102 GLU A C 1
ATOM 773 O O . GLU A 1 102 ? -5.747 -16.406 2.723 1.00 39.78 102 GLU A O 1
ATOM 778 N N . ASN A 1 103 ? -4.272 -15.321 1.383 1.00 51.09 103 ASN A N 1
ATOM 779 C CA . ASN A 1 103 ? -4.527 -13.939 1.827 1.00 51.09 103 ASN A CA 1
ATOM 780 C C . ASN A 1 103 ? -5.036 -13.861 3.283 1.00 51.09 103 ASN A C 1
ATOM 782 O O . ASN A 1 103 ? -6.226 -13.622 3.511 1.00 51.09 103 ASN A O 1
ATOM 786 N N . SER A 1 104 ? -4.176 -14.192 4.257 1.00 62.84 104 SER A N 1
ATOM 787 C CA . SER A 1 104 ? -4.633 -14.371 5.639 1.00 62.84 104 SER A CA 1
ATOM 788 C C . SER A 1 104 ? -5.361 -13.126 6.156 1.00 62.84 104 SER A C 1
ATOM 790 O O . SER A 1 104 ? -5.127 -12.002 5.704 1.00 62.84 104 SER A O 1
ATOM 792 N N . ALA A 1 105 ? -6.234 -13.310 7.149 1.00 73.56 105 ALA A N 1
ATOM 793 C CA . ALA A 1 105 ? -6.943 -12.202 7.793 1.00 73.56 105 ALA A CA 1
ATOM 794 C C . ALA A 1 105 ? -6.000 -11.120 8.358 1.00 73.56 105 ALA A C 1
ATOM 796 O O . ALA A 1 105 ? -6.446 -10.016 8.643 1.00 73.56 105 ALA A O 1
ATOM 797 N N . LEU A 1 106 ? -4.708 -11.425 8.496 1.00 84.44 106 LEU A N 1
ATOM 798 C CA . LEU A 1 106 ? -3.699 -10.551 9.077 1.00 84.44 106 LEU A CA 1
ATOM 799 C C . LEU A 1 106 ? -2.698 -10.022 8.052 1.00 84.44 106 LEU A C 1
ATOM 801 O O . LEU A 1 106 ? -1.837 -9.226 8.420 1.00 84.44 106 LEU A O 1
ATOM 805 N N . GLU A 1 107 ? -2.750 -10.465 6.792 1.00 88.06 107 GLU A N 1
ATOM 806 C CA . GLU A 1 107 ? -1.687 -10.144 5.850 1.00 88.06 107 GLU A CA 1
ATOM 807 C C . GLU A 1 107 ? -2.110 -10.146 4.382 1.00 88.06 107 GLU A C 1
ATOM 809 O O . GLU A 1 107 ? -2.726 -11.098 3.902 1.00 88.06 107 GLU A O 1
ATOM 814 N N . PHE A 1 108 ? -1.679 -9.116 3.658 1.00 90.50 108 PHE A N 1
ATOM 815 C CA . PHE A 1 108 ? -1.749 -9.024 2.207 1.00 90.50 108 PHE A CA 1
ATOM 816 C C . PHE A 1 108 ? -0.351 -8.764 1.651 1.00 90.50 108 PHE A C 1
ATOM 818 O O . PHE A 1 108 ? 0.332 -7.857 2.118 1.00 90.50 108 PHE A O 1
ATOM 825 N N . ARG A 1 109 ? 0.085 -9.529 0.647 1.00 90.88 109 ARG A N 1
ATOM 826 C CA . ARG A 1 109 ? 1.383 -9.299 0.008 1.00 90.88 109 ARG A CA 1
ATOM 827 C C . ARG A 1 109 ? 1.364 -9.573 -1.482 1.00 90.88 109 ARG A C 1
ATOM 829 O O . ARG A 1 109 ? 0.589 -10.397 -1.976 1.00 90.88 109 ARG A O 1
ATOM 836 N N . TRP A 1 110 ? 2.281 -8.935 -2.185 1.00 90.75 110 TRP A N 1
ATOM 837 C CA . TRP A 1 110 ? 2.538 -9.216 -3.585 1.00 90.75 110 TRP A CA 1
ATOM 838 C C . TRP A 1 110 ? 4.031 -9.184 -3.874 1.00 90.75 110 TRP A C 1
ATOM 840 O O . TRP A 1 110 ? 4.782 -8.427 -3.266 1.00 90.75 110 TRP A O 1
ATOM 850 N N . ARG A 1 111 ? 4.445 -9.977 -4.859 1.00 87.94 111 ARG A N 1
ATOM 851 C CA . ARG A 1 111 ? 5.787 -9.930 -5.429 1.00 87.94 111 ARG A CA 1
ATOM 852 C C . ARG A 1 111 ? 5.716 -9.282 -6.797 1.00 87.94 111 ARG A C 1
ATOM 854 O O . ARG A 1 111 ? 4.953 -9.728 -7.659 1.00 87.94 111 ARG A O 1
ATOM 861 N N . GLY A 1 112 ? 6.488 -8.229 -7.013 1.00 75.25 112 GLY A N 1
ATOM 862 C CA . GLY A 1 112 ? 6.503 -7.513 -8.283 1.00 75.25 112 GLY A CA 1
ATOM 863 C C . GLY A 1 112 ? 7.899 -7.383 -8.869 1.00 75.25 112 GLY A C 1
ATOM 864 O O . GLY A 1 112 ? 8.852 -7.181 -8.115 1.00 75.25 112 GLY A O 1
ATOM 865 N N . PRO A 1 113 ? 8.039 -7.432 -10.206 1.00 69.25 113 PRO A N 1
ATOM 866 C CA . PRO A 1 113 ? 9.182 -6.793 -10.826 1.00 69.25 113 PRO A CA 1
ATOM 867 C C . PRO A 1 113 ? 9.038 -5.275 -10.652 1.00 69.25 113 PRO A C 1
ATOM 869 O O . PRO A 1 113 ? 7.949 -4.714 -10.812 1.00 69.25 113 PRO A O 1
ATOM 872 N N . TRP A 1 114 ? 10.138 -4.597 -10.342 1.00 63.62 114 TRP A N 1
ATOM 873 C CA . TRP A 1 114 ? 10.197 -3.137 -10.387 1.00 63.62 114 TRP A CA 1
ATOM 874 C C . TRP A 1 114 ? 10.090 -2.675 -11.866 1.00 63.62 114 TRP A C 1
ATOM 876 O O . TRP A 1 114 ? 10.459 -3.435 -12.765 1.00 63.62 114 TRP A O 1
ATOM 886 N N . PRO A 1 115 ? 9.587 -1.465 -12.181 1.00 53.75 115 PRO A N 1
ATOM 887 C CA . PRO A 1 115 ? 9.079 -1.040 -13.507 1.00 53.75 115 PRO A CA 1
ATOM 888 C C . PRO A 1 115 ? 10.061 -1.036 -14.682 1.00 53.75 115 PRO A C 1
ATOM 890 O O . PRO A 1 115 ? 9.667 -0.772 -15.815 1.00 53.75 115 PRO A O 1
ATOM 893 N N . TYR A 1 116 ? 11.324 -1.369 -14.451 1.00 54.06 116 TYR A N 1
ATOM 894 C CA . TYR A 1 116 ? 12.284 -1.673 -15.510 1.00 54.06 116 TYR A CA 1
ATOM 895 C C . TYR A 1 116 ? 12.315 -3.179 -15.813 1.00 54.06 116 TYR A C 1
ATOM 897 O O . TYR A 1 116 ? 13.348 -3.735 -16.183 1.00 54.06 116 TYR A O 1
ATOM 905 N N . ALA A 1 117 ? 11.157 -3.832 -15.664 1.00 48.69 117 ALA A N 1
ATOM 906 C CA . ALA A 1 117 ? 10.892 -5.264 -15.808 1.00 48.69 117 ALA A CA 1
ATOM 907 C C . ALA A 1 117 ? 11.327 -5.873 -17.157 1.00 48.69 117 ALA A C 1
ATOM 909 O O . ALA A 1 117 ? 11.348 -7.090 -17.298 1.00 48.69 117 ALA A O 1
ATOM 910 N N . TYR A 1 118 ? 11.744 -5.060 -18.133 1.00 46.03 118 TYR A N 1
ATOM 911 C CA . TYR A 1 118 ? 12.424 -5.542 -19.340 1.00 46.03 118 TYR A CA 1
ATOM 912 C C . TYR A 1 118 ? 13.814 -6.144 -19.038 1.00 46.03 118 TYR A C 1
ATOM 914 O O . TYR A 1 118 ? 14.334 -6.890 -19.863 1.00 46.03 118 TYR A O 1
ATOM 922 N N . LEU A 1 119 ? 14.414 -5.845 -17.872 1.00 50.91 119 LEU A N 1
ATOM 923 C CA . LEU A 1 119 ? 15.729 -6.356 -17.452 1.00 50.91 119 LEU A CA 1
ATOM 924 C C . LEU A 1 119 ? 15.713 -7.212 -16.163 1.00 50.91 119 LEU A C 1
ATOM 926 O O . LEU A 1 119 ? 16.735 -7.808 -15.843 1.00 50.91 119 LEU A O 1
ATOM 930 N N . ASN A 1 120 ? 14.594 -7.303 -15.422 1.00 55.06 120 ASN A N 1
ATOM 931 C CA . ASN A 1 120 ? 14.457 -8.094 -14.173 1.00 55.06 120 ASN A CA 1
ATOM 932 C C . ASN A 1 120 ? 15.540 -7.842 -13.097 1.00 55.06 120 ASN A C 1
ATOM 934 O O . ASN A 1 120 ? 15.899 -8.733 -12.331 1.00 55.06 120 ASN A O 1
ATOM 938 N N . LEU A 1 121 ? 16.084 -6.627 -13.031 1.00 59.16 121 LEU A N 1
ATOM 939 C CA . LEU A 1 121 ? 17.233 -6.331 -12.169 1.00 59.16 121 LEU A CA 1
ATOM 940 C C . LEU A 1 121 ? 16.860 -5.966 -10.726 1.00 59.16 121 LEU A C 1
ATOM 942 O O . LEU A 1 121 ? 17.733 -5.963 -9.863 1.00 59.16 121 LEU A O 1
ATOM 946 N N . LEU A 1 122 ? 15.587 -5.676 -10.462 1.00 65.00 122 LEU A N 1
ATOM 947 C CA . LEU A 1 122 ? 15.042 -5.383 -9.140 1.00 65.00 122 LEU A CA 1
ATOM 948 C C . LEU A 1 122 ? 13.696 -6.087 -8.992 1.00 65.00 122 LEU A C 1
ATOM 950 O O . LEU A 1 122 ? 12.814 -5.950 -9.845 1.00 65.00 122 LEU A O 1
ATOM 954 N N . GLU A 1 123 ? 13.546 -6.817 -7.899 1.00 75.81 123 GLU A N 1
ATOM 955 C CA . GLU A 1 123 ? 12.282 -7.392 -7.458 1.00 75.81 123 GLU A CA 1
ATOM 956 C C . GLU A 1 123 ? 12.033 -6.994 -6.011 1.00 75.81 123 GLU A C 1
ATOM 958 O O . GLU A 1 123 ? 12.962 -6.631 -5.289 1.00 75.81 123 GLU A O 1
ATOM 963 N N . GLY A 1 124 ? 10.782 -7.059 -5.588 1.00 81.19 124 GLY A N 1
ATOM 964 C CA . GLY A 1 124 ? 10.451 -6.783 -4.206 1.00 81.19 124 GLY A CA 1
ATOM 965 C C . GLY A 1 124 ? 9.161 -7.456 -3.781 1.00 81.19 124 GLY A C 1
ATOM 966 O O . GLY A 1 124 ? 8.273 -7.727 -4.605 1.00 81.19 124 GLY A O 1
ATOM 967 N N . ILE A 1 125 ? 9.116 -7.803 -2.498 1.00 87.38 125 ILE A N 1
ATOM 968 C CA . ILE A 1 125 ? 7.935 -8.334 -1.830 1.00 87.38 125 ILE A CA 1
ATOM 969 C C . ILE A 1 125 ? 7.356 -7.209 -0.978 1.00 87.38 125 ILE A C 1
ATOM 971 O O . ILE A 1 125 ? 7.916 -6.877 0.070 1.00 87.38 125 ILE A O 1
ATOM 975 N N . HIS A 1 126 ? 6.217 -6.671 -1.415 1.00 90.56 126 HIS A N 1
ATOM 976 C CA . HIS A 1 126 ? 5.472 -5.669 -0.659 1.00 90.56 126 HIS A CA 1
ATOM 977 C C . HIS A 1 126 ? 4.502 -6.383 0.264 1.00 90.56 126 HIS A C 1
ATOM 979 O O . HIS A 1 126 ? 3.647 -7.140 -0.204 1.00 90.56 126 HIS A O 1
ATOM 985 N N . ILE A 1 127 ? 4.621 -6.143 1.565 1.00 91.00 127 ILE A N 1
ATOM 986 C CA . ILE A 1 127 ? 3.825 -6.786 2.607 1.00 91.00 127 ILE A CA 1
ATOM 987 C C . ILE A 1 127 ? 3.031 -5.732 3.379 1.00 91.00 127 ILE A C 1
ATOM 989 O O . ILE A 1 127 ? 3.555 -4.689 3.767 1.00 91.00 127 ILE A O 1
ATOM 993 N N . PHE A 1 128 ? 1.766 -6.041 3.640 1.00 94.38 128 PHE A N 1
ATOM 994 C CA . PHE A 1 128 ? 0.857 -5.290 4.496 1.00 94.38 128 PHE A CA 1
ATOM 995 C C . PHE A 1 128 ? 0.360 -6.204 5.604 1.00 94.38 128 PHE A C 1
ATOM 997 O O . PHE A 1 128 ? -0.166 -7.281 5.321 1.00 94.38 128 PHE A O 1
ATOM 1004 N N . ARG A 1 129 ? 0.504 -5.784 6.861 1.00 93.75 129 ARG A N 1
ATOM 1005 C CA . ARG A 1 129 ? 0.076 -6.548 8.038 1.00 93.75 129 ARG A CA 1
ATOM 1006 C C . ARG A 1 129 ? -0.995 -5.790 8.806 1.00 93.75 129 ARG A C 1
ATOM 1008 O O . ARG A 1 129 ? -0.888 -4.578 8.978 1.00 93.75 129 ARG A O 1
ATOM 1015 N N . PHE A 1 130 ? -1.979 -6.528 9.300 1.00 94.38 130 PHE A N 1
ATOM 1016 C CA . PHE A 1 130 ? -3.109 -6.040 10.085 1.00 94.38 130 PHE A CA 1
ATOM 1017 C C . PHE A 1 130 ? -3.112 -6.802 11.406 1.00 94.38 130 PHE A C 1
ATOM 1019 O O . PHE A 1 130 ? -3.698 -7.878 11.505 1.00 94.38 130 PHE A O 1
ATOM 1026 N N . LEU A 1 131 ? -2.370 -6.316 12.396 1.00 93.19 131 LEU A N 1
ATOM 1027 C CA . LEU A 1 131 ? -2.177 -7.026 13.661 1.00 93.19 131 LEU A CA 1
ATOM 1028 C C . LEU A 1 131 ? -2.974 -6.351 14.781 1.00 93.19 131 LEU A C 1
ATOM 1030 O O . LEU A 1 131 ? -3.122 -5.131 14.753 1.00 93.19 131 LEU A O 1
ATOM 1034 N N . PRO A 1 132 ? -3.469 -7.091 15.789 1.00 93.56 132 PRO A N 1
ATOM 1035 C CA . PRO A 1 132 ? -4.020 -6.477 16.993 1.00 93.56 132 PRO A CA 1
ATOM 1036 C C . PRO A 1 132 ? -3.019 -5.499 17.621 1.00 93.56 132 PRO A C 1
ATOM 1038 O O . PRO A 1 132 ? -1.836 -5.816 17.748 1.00 93.56 132 PRO A O 1
ATOM 1041 N N . SER A 1 133 ? -3.485 -4.311 18.002 1.00 92.94 133 SER A N 1
ATOM 1042 C CA . SER A 1 133 ? -2.638 -3.324 18.675 1.00 92.94 133 SER A CA 1
ATOM 1043 C C . SER A 1 133 ? -2.340 -3.741 20.116 1.00 92.94 133 SER A C 1
ATOM 1045 O O . SER A 1 133 ? -3.240 -4.107 20.872 1.00 92.94 133 SER A O 1
ATOM 1047 N N . GLU A 1 134 ? -1.075 -3.622 20.521 1.00 92.00 134 GLU A N 1
ATOM 1048 C CA . GLU A 1 134 ? -0.656 -3.777 21.921 1.00 92.00 134 GLU A CA 1
ATOM 1049 C C . GLU A 1 134 ? -0.927 -2.513 22.753 1.00 92.00 134 GLU A C 1
ATOM 1051 O O . GLU A 1 134 ? -0.966 -2.572 23.981 1.00 92.00 134 GLU A O 1
ATOM 1056 N N . LYS A 1 135 ? -1.109 -1.359 22.096 1.00 90.94 135 LYS A N 1
ATOM 1057 C CA . LYS A 1 135 ? -1.270 -0.050 22.750 1.00 90.94 135 LYS A CA 1
ATOM 1058 C C . LYS A 1 135 ? -2.730 0.361 22.884 1.00 90.94 135 LYS A C 1
ATOM 1060 O O . LYS A 1 135 ? -3.103 0.974 23.880 1.00 90.94 135 LYS A O 1
ATOM 1065 N N . ASN A 1 136 ? -3.546 0.015 21.892 1.00 92.12 136 ASN A N 1
ATOM 1066 C CA . ASN A 1 136 ? -4.941 0.419 21.789 1.00 92.12 136 ASN A CA 1
ATOM 1067 C C . ASN A 1 136 ? -5.831 -0.833 21.787 1.00 92.12 136 ASN A C 1
ATOM 1069 O O . ASN A 1 136 ? -5.947 -1.483 20.748 1.00 92.12 136 ASN A O 1
ATOM 1073 N N . PRO A 1 137 ? -6.478 -1.196 22.911 1.00 93.25 137 PRO A N 1
ATOM 1074 C CA . PRO A 1 137 ? -7.391 -2.334 22.945 1.00 93.25 137 PRO A CA 1
ATOM 1075 C C . PRO A 1 137 ? -8.474 -2.235 21.860 1.00 93.25 137 PRO A C 1
ATOM 1077 O O . PRO A 1 137 ? -9.205 -1.250 21.789 1.00 93.25 137 PRO A O 1
ATOM 1080 N N . GLY A 1 138 ? -8.564 -3.257 21.005 1.00 91.81 138 GLY A N 1
ATOM 1081 C CA . GLY A 1 138 ? -9.481 -3.283 19.856 1.00 91.81 138 GLY A CA 1
ATOM 1082 C C . GLY A 1 138 ? -9.013 -2.490 18.626 1.00 91.81 138 GLY A C 1
ATOM 1083 O O . GLY A 1 138 ? -9.724 -2.472 17.624 1.00 91.81 138 GLY A O 1
ATOM 1084 N N . GLY A 1 139 ? -7.842 -1.854 18.690 1.00 95.31 139 GLY A N 1
ATOM 1085 C CA . GLY A 1 139 ? -7.179 -1.192 17.571 1.00 95.31 139 GLY A CA 1
ATOM 1086 C C . GLY A 1 139 ? -6.293 -2.135 16.752 1.00 95.31 139 GLY A C 1
ATOM 1087 O O . GLY A 1 139 ? -6.115 -3.313 17.080 1.00 95.31 139 GLY A O 1
ATOM 1088 N N . CYS A 1 140 ? -5.690 -1.589 15.701 1.00 96.06 140 CYS A N 1
ATOM 1089 C CA . CYS A 1 140 ? -4.852 -2.312 14.754 1.00 96.06 140 CYS A CA 1
ATOM 1090 C C . CYS A 1 140 ? -3.478 -1.649 14.629 1.00 96.06 140 CYS A C 1
ATOM 1092 O O . CYS A 1 140 ? -3.378 -0.454 14.354 1.00 96.06 140 CYS A O 1
ATOM 1094 N N . MET A 1 141 ? -2.424 -2.453 14.739 1.00 97.31 141 MET A N 1
ATOM 1095 C CA . MET A 1 141 ? -1.096 -2.121 14.245 1.00 97.31 141 MET A CA 1
ATOM 1096 C C . MET A 1 141 ? -1.041 -2.448 12.750 1.00 97.31 141 MET A C 1
ATOM 1098 O O . MET A 1 141 ? -1.026 -3.619 12.357 1.00 97.31 141 MET A O 1
ATOM 1102 N N . PHE A 1 142 ? -1.032 -1.411 11.915 1.00 97.50 142 PHE A N 1
ATOM 1103 C CA . PHE A 1 142 ? -0.856 -1.544 10.473 1.00 97.50 142 PHE A CA 1
ATOM 1104 C C . PHE A 1 142 ? 0.626 -1.431 10.121 1.00 97.50 142 PHE A C 1
ATOM 1106 O O . PHE A 1 142 ? 1.274 -0.451 10.488 1.00 97.50 142 PHE A O 1
ATOM 1113 N N . ILE A 1 143 ? 1.167 -2.428 9.422 1.00 95.44 143 ILE A N 1
ATOM 1114 C CA . ILE A 1 143 ? 2.588 -2.485 9.051 1.00 95.44 143 ILE A CA 1
ATOM 1115 C C . ILE A 1 143 ? 2.697 -2.584 7.537 1.00 95.44 143 ILE A C 1
ATOM 1117 O O . ILE A 1 143 ? 2.047 -3.429 6.927 1.00 95.44 143 ILE A O 1
ATOM 1121 N N . GLN A 1 144 ? 3.548 -1.749 6.954 1.00 93.94 144 GLN A N 1
ATOM 1122 C CA . GLN A 1 144 ? 3.912 -1.778 5.547 1.00 93.94 144 GLN A CA 1
ATOM 1123 C C . GLN A 1 144 ? 5.409 -2.079 5.425 1.00 93.94 144 GLN A C 1
ATOM 1125 O O . GLN A 1 144 ? 6.232 -1.376 6.016 1.00 93.94 144 GLN A O 1
ATOM 1130 N N . GLU A 1 145 ? 5.756 -3.116 4.667 1.00 91.19 145 GLU A N 1
ATOM 1131 C CA . GLU A 1 145 ? 7.129 -3.593 4.488 1.00 91.19 145 GLU A CA 1
ATOM 1132 C C . GLU A 1 145 ? 7.434 -3.806 3.009 1.00 91.19 145 GLU A C 1
ATOM 1134 O O . GLU A 1 145 ? 6.559 -4.205 2.244 1.00 91.19 145 GLU A O 1
ATOM 1139 N N . GLU A 1 146 ? 8.686 -3.589 2.629 1.00 87.38 146 GLU A N 1
ATOM 1140 C CA . GLU A 1 146 ? 9.213 -3.981 1.326 1.00 87.38 146 GLU A CA 1
ATOM 1141 C C . GLU A 1 146 ? 10.556 -4.680 1.519 1.00 87.38 146 GLU A C 1
ATOM 1143 O O . GLU A 1 146 ? 11.515 -4.097 2.046 1.00 87.38 146 GLU A O 1
ATOM 1148 N N . ASP A 1 147 ? 10.605 -5.944 1.105 1.00 85.44 147 ASP A N 1
ATOM 1149 C CA . ASP A 1 147 ? 11.824 -6.747 1.058 1.00 85.44 147 ASP A CA 1
ATOM 1150 C C . ASP A 1 147 ? 12.365 -6.760 -0.376 1.00 85.44 147 ASP A C 1
ATOM 1152 O O . ASP A 1 147 ? 11.826 -7.440 -1.254 1.00 85.44 147 ASP A O 1
ATOM 1156 N N . PHE A 1 148 ? 13.391 -5.941 -0.624 1.00 82.12 148 PHE A N 1
ATOM 1157 C CA . PHE A 1 148 ? 14.000 -5.777 -1.942 1.00 82.12 148 PHE A CA 1
ATOM 1158 C C . PHE A 1 148 ? 15.010 -6.889 -2.248 1.00 82.12 148 PHE A C 1
ATOM 1160 O O . PHE A 1 148 ? 15.904 -7.181 -1.454 1.00 82.12 148 PHE A O 1
ATOM 1167 N N . GLY A 1 149 ? 14.923 -7.429 -3.461 1.00 74.75 149 GLY A N 1
ATOM 1168 C CA . GLY A 1 149 ? 15.849 -8.395 -4.045 1.00 74.75 149 GLY A CA 1
ATOM 1169 C C . GLY A 1 149 ? 16.208 -8.063 -5.500 1.00 74.75 149 GLY A C 1
ATOM 1170 O O . GLY A 1 149 ? 15.965 -6.963 -6.002 1.00 74.75 149 GLY A O 1
ATOM 1171 N N . GLY A 1 150 ? 16.806 -9.027 -6.203 1.00 71.31 150 GLY A N 1
ATOM 1172 C CA . GLY A 1 150 ? 17.258 -8.873 -7.595 1.00 71.31 150 GLY A CA 1
ATOM 1173 C C . GLY A 1 150 ? 18.718 -8.424 -7.733 1.00 71.31 150 GLY A C 1
ATOM 1174 O O . GLY A 1 150 ? 19.398 -8.185 -6.749 1.00 71.31 150 GLY A O 1
ATOM 1175 N N . LEU A 1 151 ? 19.242 -8.338 -8.960 1.00 60.91 151 LEU A N 1
ATOM 1176 C CA . LEU A 1 151 ? 20.676 -8.117 -9.231 1.00 60.91 151 LEU A CA 1
ATOM 1177 C C . LEU A 1 151 ? 21.199 -6.717 -8.841 1.00 60.91 151 LEU A C 1
ATOM 1179 O O . LEU A 1 151 ? 22.396 -6.545 -8.615 1.00 60.91 151 LEU A O 1
ATOM 1183 N N . LEU A 1 152 ? 20.319 -5.721 -8.752 1.00 64.94 152 LEU A N 1
ATOM 1184 C CA . LEU A 1 152 ? 20.645 -4.339 -8.387 1.00 64.94 152 LEU A CA 1
ATOM 1185 C C . LEU A 1 152 ? 20.085 -3.940 -7.017 1.00 64.94 152 LEU A C 1
ATOM 1187 O O . LEU A 1 152 ? 19.989 -2.749 -6.729 1.00 64.94 152 LEU A O 1
ATOM 1191 N N . TRP A 1 153 ? 19.713 -4.908 -6.171 1.00 66.69 153 TRP A N 1
ATOM 1192 C CA . TRP A 1 153 ? 19.094 -4.640 -4.865 1.00 66.69 153 TRP A CA 1
ATOM 1193 C C . TRP A 1 153 ? 19.921 -3.681 -3.992 1.00 66.69 153 TRP A C 1
ATOM 1195 O O . TRP A 1 153 ? 19.353 -2.894 -3.238 1.00 66.69 153 TRP A O 1
ATOM 1205 N N . TRP A 1 154 ? 21.247 -3.668 -4.178 1.00 67.81 154 TRP A N 1
ATOM 1206 C CA . TRP A 1 154 ? 22.181 -2.738 -3.541 1.00 67.81 154 TRP A CA 1
ATOM 1207 C C . TRP A 1 154 ? 21.836 -1.251 -3.776 1.00 67.81 154 TRP A C 1
ATOM 1209 O O . TRP A 1 154 ? 22.202 -0.404 -2.967 1.00 67.81 154 TRP A O 1
ATOM 1219 N N . VAL A 1 155 ? 21.108 -0.881 -4.845 1.00 68.00 155 VAL A N 1
ATOM 1220 C CA . VAL A 1 155 ? 20.673 0.519 -5.083 1.00 68.00 155 VAL A CA 1
ATOM 1221 C C . VAL A 1 155 ? 19.772 0.974 -3.940 1.00 68.00 155 VAL A C 1
ATOM 1223 O O . VAL A 1 155 ? 19.858 2.112 -3.483 1.00 68.00 155 VAL A O 1
ATOM 1226 N N . MET A 1 156 ? 18.940 0.055 -3.447 1.00 71.25 156 MET A N 1
ATOM 1227 C CA . MET A 1 156 ? 18.048 0.270 -2.314 1.00 71.25 156 MET A CA 1
ATOM 1228 C C . MET A 1 156 ? 18.777 0.164 -0.970 1.00 71.25 156 MET A C 1
ATOM 1230 O O . MET A 1 156 ? 18.135 0.248 0.073 1.00 71.25 156 MET A O 1
ATOM 1234 N N . GLU A 1 157 ? 20.099 -0.024 -0.952 1.00 70.25 157 GLU A N 1
ATOM 1235 C CA . GLU A 1 157 ? 20.917 0.137 0.255 1.00 70.25 157 GLU A CA 1
ATOM 1236 C C . GLU A 1 157 ? 21.380 1.577 0.458 1.00 70.25 157 GLU A C 1
ATOM 1238 O O . GLU A 1 157 ? 21.676 1.955 1.591 1.00 70.25 157 GLU A O 1
ATOM 1243 N N . LEU A 1 158 ? 21.399 2.396 -0.600 1.00 75.44 158 LEU A N 1
ATOM 1244 C CA . LEU A 1 158 ? 21.697 3.818 -0.473 1.00 75.44 158 LEU A CA 1
ATOM 1245 C C . LEU A 1 158 ? 20.684 4.458 0.480 1.00 75.44 158 LEU A C 1
ATOM 1247 O O . LEU A 1 158 ? 19.474 4.360 0.273 1.00 75.44 158 LEU A O 1
ATOM 1251 N N . GLU A 1 159 ? 21.186 5.114 1.525 1.00 76.44 159 GLU A N 1
ATOM 1252 C CA . GLU A 1 159 ? 20.373 5.678 2.609 1.00 76.44 159 GLU A CA 1
ATOM 1253 C C . GLU A 1 159 ? 19.261 6.583 2.074 1.00 76.44 159 GLU A C 1
ATOM 1255 O O . GLU A 1 159 ? 18.100 6.403 2.426 1.00 76.44 159 GLU A O 1
ATOM 1260 N N . SER A 1 160 ? 19.575 7.438 1.099 1.00 78.56 160 SER A N 1
ATOM 1261 C CA . SER A 1 160 ? 18.595 8.303 0.438 1.00 78.56 160 SER A CA 1
ATOM 1262 C C . SER A 1 160 ? 17.466 7.535 -0.266 1.00 78.56 160 SER A C 1
ATOM 1264 O O . SER A 1 160 ? 16.312 7.962 -0.231 1.00 78.56 160 SER A O 1
ATOM 1266 N N . ALA A 1 161 ? 17.757 6.383 -0.879 1.00 78.06 161 ALA A N 1
ATOM 1267 C CA . ALA A 1 161 ? 16.749 5.533 -1.511 1.00 78.06 161 ALA A CA 1
ATOM 1268 C C . ALA A 1 161 ? 15.878 4.814 -0.466 1.00 78.06 161 ALA A C 1
ATOM 1270 O O . ALA A 1 161 ? 14.656 4.708 -0.634 1.00 78.06 161 ALA A O 1
ATOM 1271 N N . ARG A 1 162 ? 16.487 4.364 0.640 1.00 82.75 162 ARG A N 1
ATOM 1272 C CA . ARG A 1 162 ? 15.781 3.747 1.775 1.00 82.75 162 ARG A CA 1
ATOM 1273 C C . ARG A 1 162 ? 14.852 4.734 2.459 1.00 82.75 162 ARG A C 1
ATOM 1275 O O . ARG A 1 162 ? 13.674 4.433 2.638 1.00 82.75 162 ARG A O 1
ATOM 1282 N N . GLU A 1 163 ? 15.368 5.906 2.811 1.00 86.06 163 GLU A N 1
ATOM 1283 C CA . GLU A 1 163 ? 14.615 6.983 3.450 1.00 86.06 163 GLU A CA 1
ATOM 1284 C C . GLU A 1 163 ? 13.507 7.497 2.540 1.00 86.06 163 GLU A C 1
ATOM 1286 O O . GLU A 1 163 ? 12.371 7.629 2.988 1.00 86.06 163 GLU A O 1
ATOM 1291 N N . GLY A 1 164 ? 13.786 7.689 1.247 1.00 86.06 164 GLY A N 1
ATOM 1292 C CA . GLY A 1 164 ? 12.771 8.090 0.274 1.00 86.06 164 GLY A CA 1
ATOM 1293 C C . GLY A 1 164 ? 11.634 7.072 0.144 1.00 86.06 164 GLY A C 1
ATOM 1294 O O . GLY A 1 164 ? 10.470 7.453 0.024 1.00 86.06 164 GLY A O 1
ATOM 1295 N N . THR A 1 165 ? 11.939 5.773 0.209 1.00 85.69 165 THR A N 1
ATOM 1296 C CA . THR A 1 165 ? 10.918 4.710 0.197 1.00 85.69 165 THR A CA 1
ATOM 1297 C C . THR A 1 165 ? 10.141 4.671 1.509 1.00 85.69 165 THR A C 1
ATOM 1299 O O . THR A 1 165 ? 8.913 4.630 1.500 1.00 85.69 165 THR A O 1
ATOM 1302 N N . ARG A 1 166 ? 10.835 4.761 2.647 1.00 90.31 166 ARG A N 1
ATOM 1303 C CA . ARG A 1 166 ? 10.201 4.808 3.967 1.00 90.31 166 ARG A CA 1
ATOM 1304 C C . ARG A 1 166 ? 9.284 6.022 4.115 1.00 90.31 166 ARG A C 1
ATOM 1306 O O . ARG A 1 166 ? 8.194 5.875 4.655 1.00 90.31 166 ARG A O 1
ATOM 1313 N N . GLY A 1 167 ? 9.692 7.190 3.620 1.00 91.81 167 GLY A N 1
ATOM 1314 C CA . GLY A 1 167 ? 8.888 8.413 3.637 1.00 91.81 167 GLY A CA 1
ATOM 1315 C C . GLY A 1 167 ? 7.556 8.231 2.912 1.00 91.81 167 GLY A C 1
ATOM 1316 O O . GLY A 1 167 ? 6.512 8.554 3.468 1.00 91.81 167 GLY A O 1
ATOM 1317 N N . LYS A 1 168 ? 7.574 7.589 1.736 1.00 91.94 168 LYS A N 1
ATOM 1318 C CA . LYS A 1 168 ? 6.352 7.221 0.999 1.00 91.94 168 LYS A CA 1
ATOM 1319 C C . LYS A 1 168 ? 5.437 6.287 1.794 1.00 91.94 168 LYS A C 1
ATOM 1321 O O . LYS A 1 168 ? 4.220 6.413 1.705 1.00 91.94 168 LYS A O 1
ATOM 1326 N N . PHE A 1 169 ? 6.005 5.354 2.563 1.00 94.38 169 PHE A N 1
ATOM 1327 C CA . PHE A 1 169 ? 5.213 4.442 3.398 1.00 94.38 169 PHE A CA 1
ATOM 1328 C C . PHE A 1 169 ? 4.583 5.169 4.581 1.00 94.38 169 PHE A C 1
ATOM 1330 O O . PHE A 1 169 ? 3.428 4.933 4.908 1.00 94.38 169 PHE A O 1
ATOM 1337 N N . VAL A 1 170 ? 5.334 6.063 5.229 1.00 97.38 170 VAL A N 1
ATOM 1338 C CA . VAL A 1 170 ? 4.811 6.906 6.313 1.00 97.38 170 VAL A CA 1
ATOM 1339 C C . VAL A 1 170 ? 3.640 7.747 5.810 1.00 97.38 170 VAL A C 1
ATOM 1341 O O . VAL A 1 170 ? 2.568 7.674 6.400 1.00 97.38 170 VAL A O 1
ATOM 1344 N N . GLU A 1 171 ? 3.810 8.450 4.690 1.00 97.44 171 GLU A N 1
ATOM 1345 C C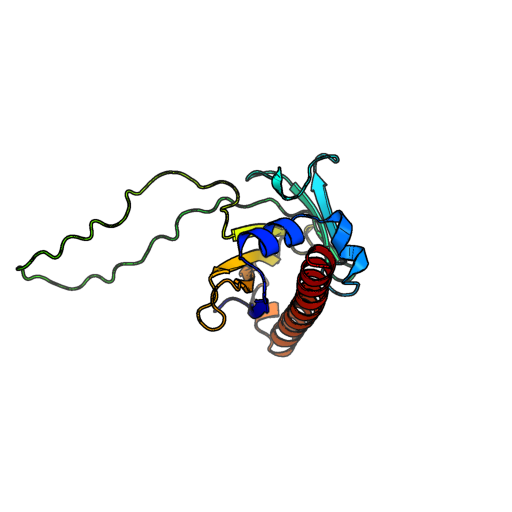A . GLU A 1 171 ? 2.761 9.291 4.099 1.00 97.44 171 GLU A CA 1
ATOM 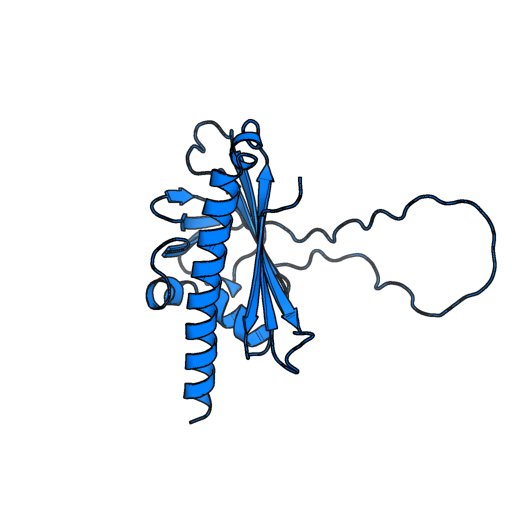1346 C C . GLU A 1 171 ? 1.503 8.477 3.747 1.00 97.44 171 GLU A C 1
ATOM 1348 O O . GLU A 1 171 ? 0.401 8.821 4.168 1.00 97.44 171 GLU A O 1
ATOM 1353 N N . PHE A 1 172 ? 1.659 7.340 3.055 1.00 97.50 172 PHE A N 1
ATOM 1354 C CA . PHE A 1 172 ? 0.534 6.450 2.744 1.00 97.50 172 PHE A CA 1
ATOM 1355 C C . PHE A 1 172 ? -0.185 5.954 4.007 1.00 97.50 172 PHE A C 1
ATOM 1357 O O . PHE A 1 172 ? -1.416 5.941 4.057 1.00 97.50 172 PHE A O 1
ATOM 1364 N N . ASN A 1 173 ? 0.569 5.542 5.028 1.00 98.31 173 ASN A N 1
ATOM 1365 C CA . ASN A 1 173 ? 0.021 5.027 6.280 1.00 98.31 173 ASN A CA 1
ATOM 1366 C C . ASN A 1 173 ? -0.773 6.098 7.044 1.00 98.31 173 ASN A C 1
ATOM 1368 O O . ASN A 1 173 ? -1.812 5.785 7.629 1.00 98.31 173 ASN A O 1
ATOM 1372 N N . GLU A 1 174 ? -0.300 7.345 7.048 1.00 98.50 174 GLU A N 1
ATOM 1373 C CA . GLU A 1 174 ? -0.980 8.468 7.698 1.00 98.50 174 GLU A CA 1
ATOM 1374 C C . GLU A 1 174 ? -2.309 8.804 7.016 1.00 98.50 174 GLU A C 1
ATOM 1376 O O . GLU A 1 174 ? -3.338 8.880 7.699 1.00 98.50 174 GLU A O 1
ATOM 1381 N N . ASP A 1 175 ? -2.304 8.916 5.687 1.00 98.38 175 ASP A N 1
ATOM 1382 C CA . ASP A 1 175 ? -3.506 9.158 4.885 1.00 98.38 175 ASP A CA 1
ATOM 1383 C C . ASP A 1 175 ? -4.528 8.026 5.048 1.00 98.38 175 ASP A C 1
ATOM 1385 O O . ASP A 1 175 ? -5.721 8.256 5.281 1.00 98.38 175 ASP A O 1
ATOM 1389 N N . PHE A 1 176 ? -4.053 6.779 4.981 1.00 98.44 176 PHE A N 1
ATOM 1390 C CA . PHE A 1 176 ? -4.891 5.598 5.138 1.00 98.44 176 PHE A CA 1
ATOM 1391 C C . PHE A 1 176 ? -5.539 5.540 6.526 1.00 98.44 176 PHE A C 1
ATOM 1393 O O . PHE A 1 176 ? -6.752 5.343 6.624 1.00 98.44 176 PHE A O 1
ATOM 1400 N N . ARG A 1 177 ? -4.773 5.781 7.601 1.00 98.31 177 ARG A N 1
ATOM 1401 C CA . ARG A 1 177 ? -5.318 5.876 8.966 1.00 98.31 177 ARG A CA 1
ATOM 1402 C C . ARG A 1 177 ? -6.418 6.930 9.047 1.00 98.31 177 ARG A C 1
ATOM 1404 O O . ARG A 1 177 ? -7.498 6.629 9.555 1.00 98.31 177 ARG A O 1
ATOM 1411 N N . GLY A 1 178 ? -6.164 8.136 8.532 1.00 98.06 178 GLY A N 1
ATOM 1412 C CA . GLY A 1 178 ? -7.132 9.235 8.568 1.00 98.06 178 GLY A CA 1
ATOM 1413 C C . GLY A 1 178 ? -8.460 8.863 7.903 1.00 98.06 178 GLY A C 1
ATOM 1414 O O . GLY A 1 178 ? -9.535 9.106 8.459 1.00 98.06 178 GLY A O 1
ATOM 1415 N N . TRP A 1 179 ? -8.402 8.192 6.752 1.00 98.06 179 TRP A N 1
ATOM 1416 C CA . TRP A 1 179 ? -9.587 7.703 6.047 1.00 98.06 179 TRP A CA 1
ATOM 1417 C C . TRP A 1 179 ? -10.298 6.549 6.772 1.00 98.06 179 TRP A C 1
ATOM 1419 O O . TRP A 1 179 ? -11.537 6.499 6.836 1.00 98.06 179 TRP A O 1
ATOM 1429 N N . VAL A 1 180 ? -9.540 5.621 7.363 1.00 97.88 180 VAL A N 1
ATOM 1430 C CA . VAL A 1 180 ? -10.100 4.517 8.150 1.00 97.88 180 VAL A CA 1
ATOM 1431 C C . VAL A 1 180 ? -10.890 5.055 9.339 1.00 97.88 180 VAL A C 1
ATOM 1433 O O . VAL A 1 180 ? -12.079 4.746 9.462 1.00 97.88 180 VAL A O 1
ATOM 1436 N N . GLU A 1 181 ? -10.267 5.887 10.166 1.00 97.44 181 GLU A N 1
ATOM 1437 C CA . GLU A 1 181 ? -10.858 6.390 11.408 1.00 97.44 181 GLU A CA 1
ATOM 1438 C C . GLU A 1 181 ? -12.052 7.311 11.141 1.00 97.44 181 GLU A C 1
ATOM 1440 O O . GLU A 1 181 ? -13.089 7.173 11.794 1.00 97.44 181 GLU A O 1
ATOM 1445 N N . SER A 1 182 ? -11.972 8.163 10.113 1.00 95.50 182 SER A N 1
ATOM 1446 C CA . SER A 1 182 ? -13.089 9.031 9.715 1.00 95.50 182 SER A CA 1
ATOM 1447 C C . SER A 1 182 ? -14.329 8.225 9.319 1.00 95.50 182 SER A C 1
ATOM 1449 O O . SER A 1 182 ? -15.438 8.521 9.758 1.00 95.50 182 SER A O 1
ATOM 1451 N N . GLY A 1 183 ? -14.167 7.159 8.526 1.00 91.00 183 GLY A N 1
ATOM 1452 C CA . GLY A 1 183 ? -15.317 6.336 8.140 1.00 91.00 183 GLY A CA 1
ATOM 1453 C C . GLY A 1 183 ? -15.884 5.489 9.287 1.00 91.00 183 GLY A C 1
ATOM 1454 O O . GLY A 1 183 ? -17.073 5.196 9.275 1.00 91.00 183 GLY A O 1
ATOM 1455 N N . VAL A 1 184 ? -15.073 5.124 10.289 1.00 88.25 184 VAL A N 1
ATOM 1456 C CA . VAL A 1 184 ? -15.573 4.452 11.505 1.00 88.25 184 VAL A CA 1
ATOM 1457 C C . VAL A 1 184 ? -16.372 5.422 12.375 1.00 88.25 184 VAL A C 1
ATOM 1459 O O . VAL A 1 184 ? -17.417 5.040 12.899 1.00 88.25 184 VAL A O 1
ATOM 1462 N N . ALA A 1 185 ? -15.921 6.672 12.515 1.00 85.44 185 ALA A N 1
ATOM 1463 C CA . ALA A 1 185 ? -16.651 7.701 13.253 1.00 85.44 185 ALA A CA 1
ATOM 1464 C C . ALA A 1 185 ? -18.031 7.972 12.632 1.00 85.44 185 ALA A C 1
ATOM 1466 O O . ALA A 1 185 ? -19.031 7.953 13.345 1.00 85.44 185 ALA A O 1
ATOM 1467 N N . ASN A 1 186 ? -18.093 8.114 11.304 1.00 84.94 186 ASN A N 1
ATOM 1468 C CA . ASN A 1 186 ? -19.339 8.366 10.573 1.00 84.94 186 ASN A CA 1
ATOM 1469 C C . ASN A 1 186 ? -20.347 7.204 10.640 1.00 84.94 186 ASN A C 1
ATOM 1471 O O . ASN A 1 186 ? -21.539 7.424 10.478 1.00 84.94 186 ASN A O 1
ATOM 1475 N N . ALA A 1 187 ? -19.894 5.966 10.862 1.00 79.75 187 ALA A N 1
ATOM 1476 C CA . ALA A 1 187 ? -20.783 4.809 11.001 1.00 79.75 187 ALA A CA 1
ATOM 1477 C C . ALA A 1 187 ? -21.426 4.694 12.399 1.00 79.75 187 ALA A C 1
ATOM 1479 O O . ALA A 1 187 ? -22.312 3.865 12.601 1.00 79.75 187 ALA A O 1
ATOM 1480 N N . ARG A 1 188 ? -20.953 5.478 13.379 1.00 69.56 188 ARG A N 1
ATOM 1481 C CA . ARG A 1 188 ? -21.435 5.474 14.773 1.00 69.56 188 ARG A CA 1
ATOM 1482 C C . ARG A 1 188 ? -22.407 6.617 15.088 1.00 69.56 188 ARG A C 1
ATOM 1484 O O . ARG A 1 188 ? -22.952 6.634 16.190 1.00 69.56 188 ARG A O 1
ATOM 1491 N N . THR A 1 189 ? -22.574 7.562 14.167 1.00 55.50 189 THR A N 1
ATOM 1492 C CA . THR A 1 189 ? -23.476 8.723 14.255 1.00 55.50 189 THR A CA 1
ATOM 1493 C C . THR A 1 189 ? -24.769 8.463 13.507 1.00 55.50 189 THR A C 1
ATOM 1495 O O . THR A 1 189 ? -25.835 8.819 14.050 1.00 55.50 189 THR A O 1
#

pLDDT: mean 78.23, std 20.78, range [30.36, 98.5]

Radius of gyration: 18.7 Å; chains: 1; bounding box: 46×44×51 Å

Secondary structure (DSSP, 8-state):
-PPEEEEEEESS-HHHHHHHHH-GGGHHHH--SSEEEEEEESTT--GGG--TT-EEEEEETTEEE--EEPPBPPP-----------------PPPPP---BTT-TTEEEEEEE-S-TTS---EEEEEEEEEE-SSSTT-EEEEEEEEEESTTGGGGGSHHHHHHHHHHHHHHHHHHHHHHHHHHHHT--

Organism: NCBI:txid746836

Sequence (189 aa):
MAPITSSIEINASPEVVREKFLDFKSIPSYHKTFITSLTPLPQGKNGIDLKPGDKMSNSLGGTNVTPTIEVLFPLYSPTLPNSLHPSTPPTTQPPPPNKPQENSALEFRWRGPWPYAYLNLLEGIHIFRFLPSEKNPGGCMFIQEEDFGGLLWWVMELESAREGTRGKFVEFNEDFRGWVESGVANART

Foldseek 3Di:
DDWLKDKDWFQAALLLLVVLVQQQVCQCVQDDAAWNGKAWPPGDDTSVRAWFQTWIFTDGRNATWIWGWHWPDPPDDPDDDDDDDDDDDDDDDDPDDDDGDTQDSFKTKTKIQGRVVVVSAKIKIWMWTWDQDPVHHNITIIMITIDMDGNVSCVCVPPVNSVVVSVSVNSSNVSSSVVSNVVVVVVVD